Protein AF-A0A949IM89-F1 (afdb_monomer_lite)

Secondary structure (DSSP, 8-state):
---SHHHHHHHHHHHHHHHHHHHHHHHHHHHHHHHHHHHHHHHHHHHHHHHHHHHHHHHHHHHHHHHHHHHHH--HHHHHHHHHHHHHHHHHHHHHHHHHHHH-GGGTTTHHHHHHHHHHHHHHHHHHHHHHHHTTTTTS-TTHHHHHHHHHHHHHHHHHHHHHHHHHHHHHHHHHHHHHHHHHHHHHHHHHHHHHHHHHHHHHHHHHHHHHHHHHHHHHHHHHHHHHHHHT-SSHHHHHHHHHHHHHHHHT-S--EEEEEETTTTEEEEEEE-

pLDDT: mean 75.03, std 14.74, range [40.5, 97.0]

Foldseek 3Di:
DPPPVVVVVVVVVLVVVVVVLVVVVVVVVVVVVVVVVVVVVVVVLVVVLLVLLVLLLVLLVQLVVLLVVCLPPVDVVSVVSNVVSLVSNVVSLVVNVVSCVVPDDVCPVVVVVSVVSVCSSVVSVVVVVCVVVCVVVPPDDPPVVVVVVVVVVVVVVSSVVSVVVSVVVVVVVVVVVVVVVVVVVVVVVVSVVVVVVSVVVVVVVVVVVVVVVLVVVLVVQLVVQLVVLVVPDPDDLSSVASSQVSNCVSVVPPKDWDWDQDPVVRDIHTRDID

Radius of gyration: 45.29 Å; chains: 1; bounding box: 89×39×123 Å

Structure (mmCIF, N/CA/C/O backbone):
data_AF-A0A949IM89-F1
#
_entry.id   AF-A0A949IM89-F1
#
loop_
_atom_site.group_PDB
_atom_site.id
_atom_site.type_symbol
_atom_site.label_atom_id
_atom_site.label_alt_id
_atom_site.label_comp_id
_atom_site.label_asym_id
_atom_site.label_entity_id
_atom_site.label_seq_id
_atom_site.pdbx_PDB_ins_code
_atom_site.Cartn_x
_atom_site.Cartn_y
_atom_site.Cartn_z
_atom_site.occupancy
_atom_site.B_iso_or_equiv
_atom_site.auth_seq_id
_atom_site.auth_comp_id
_atom_site.auth_asym_id
_atom_site.auth_atom_id
_atom_site.pdbx_PDB_model_num
ATOM 1 N N . MET A 1 1 ? 43.158 3.318 -24.870 1.00 47.88 1 MET A N 1
ATOM 2 C CA . MET A 1 1 ? 42.531 2.022 -24.522 1.00 47.88 1 MET A CA 1
ATOM 3 C C . MET A 1 1 ? 42.006 1.988 -23.067 1.00 47.88 1 MET A C 1
ATOM 5 O O . MET A 1 1 ? 42.021 0.937 -22.452 1.00 47.88 1 MET A O 1
ATOM 9 N N . PHE A 1 2 ? 41.474 3.097 -22.514 1.00 43.09 2 PHE A N 1
ATOM 10 C CA . PHE A 1 2 ? 41.094 3.210 -21.082 1.00 43.09 2 PHE A CA 1
ATOM 11 C C . PHE A 1 2 ? 39.609 3.571 -20.826 1.00 43.09 2 PHE A C 1
ATOM 13 O O . PHE A 1 2 ? 39.257 4.094 -19.778 1.00 43.09 2 PHE A O 1
ATOM 20 N N . GLY A 1 3 ? 38.701 3.298 -21.771 1.00 51.25 3 GLY A N 1
ATOM 21 C CA . GLY A 1 3 ? 37.306 3.777 -21.703 1.00 51.25 3 GLY A CA 1
ATOM 22 C C . GLY A 1 3 ? 36.245 2.796 -21.181 1.00 51.25 3 GLY A C 1
ATOM 23 O O . GLY A 1 3 ? 35.076 3.170 -21.115 1.00 51.25 3 GLY A O 1
ATOM 24 N N . HIS A 1 4 ? 36.583 1.541 -20.859 1.00 55.16 4 HIS A N 1
ATOM 25 C CA . HIS A 1 4 ? 35.579 0.521 -20.495 1.00 55.16 4 HIS A CA 1
ATOM 26 C C . HIS A 1 4 ? 35.341 0.331 -18.990 1.00 55.16 4 HIS A C 1
ATOM 28 O O . HIS A 1 4 ? 34.287 -0.183 -18.627 1.00 55.16 4 HIS A O 1
ATOM 34 N N . SER A 1 5 ? 36.229 0.824 -18.120 1.00 57.91 5 SER A N 1
ATOM 35 C CA . SER A 1 5 ? 36.111 0.625 -16.665 1.00 57.91 5 SER A CA 1
ATOM 36 C C . SER A 1 5 ? 34.919 1.370 -16.032 1.00 57.91 5 SER A C 1
ATOM 38 O O . SER A 1 5 ? 34.251 0.840 -15.153 1.00 57.91 5 SER A O 1
ATOM 40 N N . ASN A 1 6 ? 34.546 2.557 -16.533 1.00 66.69 6 ASN A N 1
ATOM 41 C CA . ASN A 1 6 ? 33.519 3.383 -15.875 1.00 66.69 6 ASN A CA 1
ATOM 42 C C . ASN A 1 6 ? 32.080 2.843 -15.967 1.00 66.69 6 ASN A C 1
ATOM 44 O O . ASN A 1 6 ? 31.248 3.183 -15.127 1.00 66.69 6 ASN A O 1
ATOM 48 N N . LYS A 1 7 ? 31.746 2.015 -16.968 1.00 66.19 7 LYS A N 1
ATOM 49 C CA . LYS A 1 7 ? 30.354 1.559 -17.167 1.00 66.19 7 LYS A CA 1
ATOM 50 C C . LYS A 1 7 ? 29.941 0.476 -16.170 1.00 66.19 7 LYS A C 1
ATOM 52 O O . LYS A 1 7 ? 28.800 0.468 -15.718 1.00 66.19 7 LYS A O 1
ATOM 57 N N . THR A 1 8 ? 30.856 -0.420 -15.814 1.00 70.88 8 THR A N 1
ATOM 58 C CA . THR A 1 8 ? 30.611 -1.475 -14.821 1.00 70.88 8 THR A CA 1
ATOM 59 C C . THR A 1 8 ? 30.450 -0.896 -13.423 1.00 70.88 8 THR A C 1
ATOM 61 O O . THR A 1 8 ? 29.530 -1.284 -12.710 1.00 70.88 8 THR A O 1
ATOM 64 N N . THR A 1 9 ? 31.256 0.105 -13.068 1.00 74.31 9 THR A N 1
ATOM 65 C CA . THR A 1 9 ? 31.175 0.786 -11.768 1.00 74.31 9 THR A CA 1
ATOM 66 C C . THR A 1 9 ? 29.828 1.484 -11.580 1.00 74.31 9 THR A C 1
ATOM 68 O O . THR A 1 9 ? 29.241 1.423 -10.503 1.00 74.31 9 THR A O 1
ATOM 71 N N . TRP A 1 10 ? 29.288 2.079 -12.648 1.00 75.38 10 TRP A N 1
ATOM 72 C CA . TRP A 1 10 ? 27.992 2.756 -12.603 1.00 75.38 10 TRP A CA 1
ATOM 73 C C . TRP A 1 10 ? 26.819 1.779 -12.436 1.00 75.38 10 TRP A C 1
ATOM 75 O O . TRP A 1 10 ? 25.926 2.027 -11.629 1.00 75.38 10 TRP A O 1
ATOM 85 N N . MET A 1 11 ? 26.838 0.630 -13.127 1.00 73.56 11 MET A N 1
ATOM 86 C CA . MET A 1 11 ? 25.786 -0.389 -12.966 1.00 73.56 11 MET A CA 1
ATOM 87 C C . MET A 1 11 ? 25.789 -1.024 -11.571 1.00 73.56 11 MET A C 1
ATOM 89 O O . MET A 1 11 ? 24.721 -1.261 -11.010 1.00 73.56 11 MET A O 1
ATOM 93 N N . ILE A 1 12 ? 26.971 -1.252 -10.987 1.00 73.94 12 ILE A N 1
ATOM 94 C CA . ILE A 1 12 ? 27.088 -1.750 -9.609 1.00 73.94 12 ILE A CA 1
ATOM 95 C C . ILE A 1 12 ? 26.512 -0.723 -8.625 1.00 73.94 12 ILE A C 1
ATOM 97 O O . ILE A 1 12 ? 25.756 -1.099 -7.731 1.00 73.94 12 ILE A O 1
ATOM 101 N N . GLY A 1 13 ? 26.793 0.570 -8.832 1.00 76.19 13 GLY A N 1
ATOM 102 C CA . GLY A 1 13 ? 26.231 1.650 -8.018 1.00 76.19 13 GLY A CA 1
ATOM 103 C C . GLY A 1 13 ? 24.701 1.693 -8.052 1.00 76.19 13 GLY A C 1
ATOM 104 O O . GLY A 1 13 ? 24.069 1.766 -7.001 1.00 76.19 13 GLY A O 1
ATOM 105 N N . VAL A 1 14 ? 24.091 1.573 -9.237 1.00 78.25 14 VAL A N 1
ATOM 106 C CA . VAL A 1 14 ? 22.623 1.576 -9.380 1.00 78.25 14 VAL A CA 1
ATOM 107 C C . VAL A 1 14 ? 21.984 0.357 -8.709 1.00 78.25 14 VAL A C 1
ATOM 109 O O . VAL A 1 14 ? 21.019 0.516 -7.963 1.00 78.25 14 VAL A O 1
ATOM 112 N N . SER A 1 15 ? 22.534 -0.848 -8.903 1.00 72.31 15 SER A N 1
ATOM 113 C CA . SER A 1 15 ? 2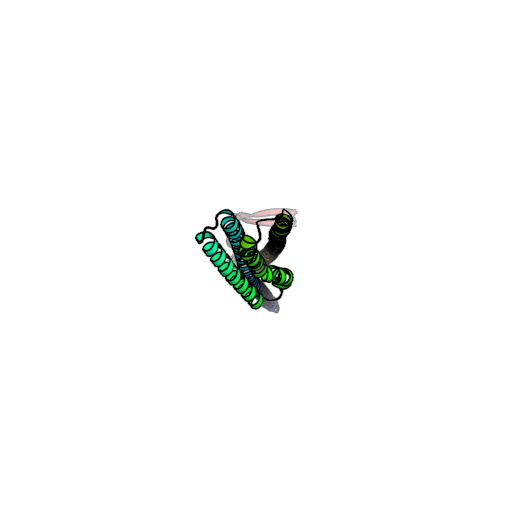2.027 -2.049 -8.222 1.00 72.31 15 SER A CA 1
ATOM 114 C C . SER A 1 15 ? 22.125 -1.937 -6.701 1.00 72.31 15 SER A C 1
ATOM 116 O O . SER A 1 15 ? 21.184 -2.315 -6.005 1.00 72.31 15 SER A O 1
ATOM 118 N N . LEU A 1 16 ? 23.220 -1.379 -6.175 1.00 75.69 16 LEU A N 1
ATOM 119 C CA . LEU A 1 16 ? 23.386 -1.177 -4.735 1.00 75.69 16 LEU A CA 1
ATOM 120 C C . LEU A 1 16 ? 22.308 -0.236 -4.174 1.00 75.69 16 LEU A C 1
ATOM 122 O O . LEU A 1 16 ? 21.713 -0.530 -3.140 1.00 75.69 16 LEU A O 1
ATOM 126 N N . VAL A 1 17 ? 22.011 0.859 -4.881 1.00 79.81 17 VAL A N 1
ATOM 127 C CA . VAL A 1 17 ? 20.969 1.819 -4.479 1.00 79.81 17 VAL A CA 1
ATOM 128 C C . VAL A 1 17 ? 19.584 1.170 -4.480 1.00 79.81 17 VAL A C 1
ATOM 130 O O . VAL A 1 17 ? 18.826 1.366 -3.532 1.00 79.81 17 VAL A O 1
ATOM 133 N N . ILE A 1 18 ? 19.259 0.356 -5.490 1.00 79.50 18 ILE A N 1
ATOM 134 C CA . ILE A 1 18 ? 17.973 -0.360 -5.553 1.00 79.50 18 ILE A CA 1
ATOM 135 C C . ILE A 1 18 ? 17.833 -1.332 -4.379 1.00 79.50 18 ILE A C 1
ATOM 137 O O . ILE A 1 18 ? 16.780 -1.365 -3.742 1.00 79.50 18 ILE A O 1
ATOM 141 N N . VAL A 1 19 ? 18.887 -2.092 -4.066 1.00 74.94 19 VAL A N 1
ATOM 142 C CA . VAL A 1 19 ? 18.877 -3.021 -2.929 1.00 74.94 19 VAL A CA 1
ATOM 143 C C . VAL A 1 19 ? 18.683 -2.255 -1.625 1.00 74.94 19 VAL A C 1
ATOM 145 O O . VAL A 1 19 ? 17.779 -2.597 -0.876 1.00 74.94 19 VAL A O 1
ATOM 148 N N . ILE A 1 20 ? 19.439 -1.178 -1.385 1.00 76.12 20 ILE A N 1
ATOM 149 C CA . ILE A 1 20 ? 19.304 -0.355 -0.171 1.00 76.12 20 ILE A CA 1
ATOM 150 C C . ILE A 1 20 ? 17.878 0.196 -0.030 1.00 76.12 20 ILE A C 1
ATOM 152 O O . ILE A 1 20 ? 17.287 0.097 1.046 1.00 76.12 20 ILE A O 1
ATOM 156 N N . LEU A 1 21 ? 17.295 0.727 -1.111 1.00 78.38 21 LEU A N 1
ATOM 157 C CA . LEU A 1 21 ? 15.917 1.227 -1.106 1.00 78.38 21 LEU A CA 1
ATOM 158 C C . LEU A 1 21 ? 14.902 0.115 -0.809 1.00 78.38 21 LEU A C 1
ATOM 160 O O . LEU A 1 21 ? 13.967 0.339 -0.039 1.00 78.38 21 LEU A O 1
ATOM 164 N N . ALA A 1 22 ? 15.098 -1.085 -1.360 1.00 76.94 22 ALA A N 1
ATOM 165 C CA . ALA A 1 22 ? 14.246 -2.237 -1.077 1.00 76.94 22 ALA A CA 1
ATOM 166 C C . ALA A 1 22 ? 14.348 -2.680 0.393 1.00 76.94 22 ALA A C 1
ATOM 168 O O . ALA A 1 22 ? 13.323 -2.957 1.017 1.00 76.94 22 ALA A O 1
ATOM 169 N N . THR A 1 23 ? 15.549 -2.687 0.980 1.00 71.88 23 THR A N 1
ATOM 170 C CA . THR A 1 23 ? 15.746 -3.044 2.394 1.00 71.88 23 THR A CA 1
ATOM 171 C C . THR A 1 23 ? 15.106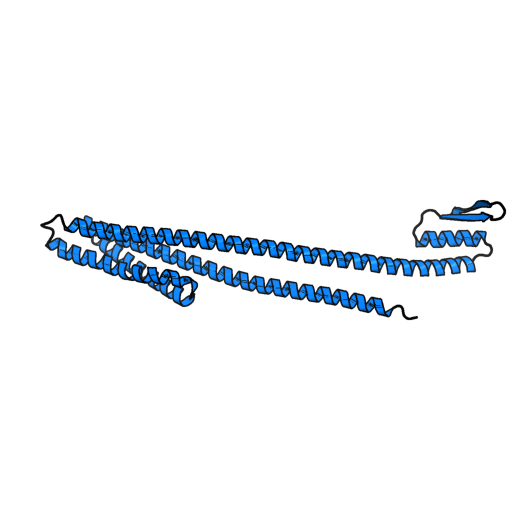 -2.018 3.327 1.00 71.88 23 THR A C 1
ATOM 173 O O . THR A 1 23 ? 14.471 -2.395 4.313 1.00 71.88 23 THR A O 1
ATOM 176 N N . ILE A 1 24 ? 15.219 -0.723 3.008 1.00 76.25 24 ILE A N 1
ATOM 177 C CA . ILE A 1 24 ? 14.554 0.349 3.764 1.00 76.25 24 ILE A CA 1
ATOM 178 C C . ILE A 1 24 ? 13.032 0.189 3.670 1.00 76.25 24 ILE A C 1
ATOM 180 O O . ILE A 1 24 ? 12.354 0.219 4.695 1.00 76.25 24 ILE A O 1
ATOM 184 N N . ALA A 1 25 ? 12.491 -0.055 2.472 1.00 75.75 25 ALA A N 1
ATOM 185 C CA . ALA A 1 25 ? 11.058 -0.281 2.286 1.00 75.75 25 ALA A CA 1
ATOM 186 C C . ALA A 1 25 ? 10.553 -1.506 3.073 1.00 75.75 25 ALA A C 1
ATOM 188 O O . ALA A 1 25 ? 9.510 -1.432 3.725 1.00 75.75 25 ALA A O 1
ATOM 189 N N . ALA A 1 26 ? 11.308 -2.609 3.072 1.00 70.69 26 ALA A N 1
ATOM 190 C CA . ALA A 1 26 ? 10.981 -3.811 3.838 1.00 70.69 26 ALA A CA 1
ATOM 191 C C . ALA A 1 26 ? 11.014 -3.562 5.357 1.00 70.69 26 ALA A C 1
ATOM 193 O O . ALA A 1 26 ? 10.095 -3.973 6.064 1.00 70.69 26 ALA A O 1
ATOM 194 N N . SER A 1 27 ? 12.023 -2.837 5.852 1.00 71.25 27 SER A N 1
ATOM 195 C CA . SER A 1 27 ? 12.128 -2.428 7.261 1.00 71.25 27 SER A CA 1
ATOM 196 C C . SER A 1 27 ? 10.921 -1.590 7.704 1.00 71.25 27 SER A C 1
ATOM 198 O O . SER A 1 27 ? 10.295 -1.876 8.727 1.00 71.25 27 SER A O 1
ATOM 200 N N . VAL A 1 28 ? 10.524 -0.614 6.885 1.00 71.62 28 VAL A N 1
ATOM 201 C CA . VAL A 1 28 ? 9.359 0.244 7.143 1.00 71.62 28 VAL A CA 1
ATOM 202 C C . VAL A 1 28 ? 8.055 -0.562 7.138 1.00 71.62 28 VAL A C 1
ATOM 204 O O . VAL A 1 28 ? 7.201 -0.364 8.004 1.00 71.62 28 VAL A O 1
ATOM 207 N N . LEU A 1 29 ? 7.896 -1.511 6.208 1.00 72.19 29 LEU A N 1
ATOM 208 C CA . LEU A 1 29 ? 6.744 -2.420 6.183 1.00 72.19 29 LEU A CA 1
ATOM 209 C C . LEU A 1 29 ? 6.689 -3.320 7.426 1.00 72.19 29 LEU A C 1
ATOM 211 O O . LEU A 1 29 ? 5.604 -3.536 7.970 1.00 72.19 29 LEU A O 1
ATOM 215 N N . PHE A 1 30 ? 7.836 -3.803 7.901 1.00 70.50 30 PHE A N 1
ATOM 216 C CA . PHE A 1 30 ? 7.920 -4.634 9.100 1.00 70.50 30 PHE A CA 1
ATOM 217 C C . PHE A 1 30 ? 7.562 -3.850 10.371 1.00 70.50 30 PHE A C 1
ATOM 219 O O . PHE A 1 30 ? 6.691 -4.279 11.131 1.00 70.50 30 PHE A O 1
ATOM 226 N N . GLN A 1 31 ? 8.131 -2.652 10.558 1.00 69.81 31 GLN A N 1
ATOM 227 C CA . GLN A 1 31 ? 7.743 -1.756 11.658 1.00 69.81 31 GLN A CA 1
ATOM 228 C C . GLN A 1 31 ? 6.245 -1.423 11.616 1.00 69.81 31 GLN A C 1
ATOM 230 O O . GLN A 1 31 ? 5.578 -1.361 12.651 1.00 69.81 31 GLN A O 1
ATOM 235 N N . ARG A 1 32 ? 5.680 -1.271 10.412 1.00 67.62 32 ARG A N 1
ATOM 236 C CA . ARG A 1 32 ? 4.248 -1.032 10.219 1.00 67.62 32 ARG A CA 1
ATOM 237 C C . ARG A 1 32 ? 3.391 -2.225 10.639 1.00 67.62 32 ARG A C 1
ATOM 239 O O . ARG A 1 32 ? 2.356 -2.010 11.267 1.00 67.62 32 ARG A O 1
ATOM 246 N N . GLN A 1 33 ? 3.789 -3.457 10.319 1.00 71.56 33 GLN A N 1
ATOM 247 C CA . GLN A 1 33 ? 3.062 -4.646 10.775 1.00 71.56 33 GLN A CA 1
ATOM 248 C C . GLN A 1 33 ? 3.059 -4.749 12.300 1.00 71.56 33 GLN A C 1
ATOM 250 O O . GLN A 1 33 ? 2.005 -5.008 12.878 1.00 71.56 33 GLN A O 1
ATOM 255 N N . GLN A 1 34 ? 4.186 -4.456 12.951 1.00 73.25 34 GLN A N 1
ATOM 256 C CA . GLN A 1 34 ? 4.259 -4.424 14.414 1.00 73.25 34 GLN A CA 1
ATOM 257 C C . GLN A 1 34 ? 3.350 -3.338 15.012 1.00 73.25 34 GLN A C 1
ATOM 259 O O . GLN A 1 34 ? 2.601 -3.604 15.950 1.00 73.25 34 GLN A O 1
ATOM 264 N N . ALA A 1 35 ? 3.333 -2.134 14.433 1.00 66.75 35 ALA A N 1
ATOM 265 C CA . ALA A 1 35 ? 2.463 -1.053 14.898 1.00 66.75 35 ALA A CA 1
ATOM 266 C C . ALA A 1 35 ? 0.965 -1.370 14.720 1.00 66.75 35 ALA A C 1
ATOM 268 O O . ALA A 1 35 ? 0.163 -1.073 15.607 1.00 66.75 35 ALA A O 1
ATOM 269 N N . ILE A 1 36 ? 0.582 -1.991 13.597 1.00 69.12 36 ILE A N 1
ATOM 270 C CA . ILE A 1 36 ? -0.798 -2.442 13.353 1.00 69.12 36 ILE A CA 1
ATOM 271 C C . ILE A 1 36 ? -1.176 -3.548 14.337 1.00 69.12 36 ILE A C 1
ATOM 273 O O . ILE A 1 36 ? -2.282 -3.519 14.873 1.00 69.12 36 ILE A O 1
ATOM 277 N N . TYR A 1 37 ? -0.267 -4.489 14.600 1.00 69.00 37 TYR A N 1
ATOM 278 C CA . TYR A 1 37 ? -0.487 -5.558 15.567 1.00 69.00 37 TYR A CA 1
ATOM 279 C C . TYR A 1 37 ? -0.775 -4.986 16.961 1.00 69.00 37 TYR A C 1
ATOM 281 O O . TYR A 1 37 ? -1.831 -5.268 17.523 1.00 69.00 37 TYR A O 1
ATOM 289 N N . HIS A 1 38 ? 0.069 -4.072 17.452 1.00 67.94 38 HIS A N 1
ATOM 290 C CA . HIS A 1 38 ? -0.149 -3.411 18.742 1.00 67.94 38 HIS A CA 1
ATOM 291 C C . HIS A 1 38 ? -1.408 -2.530 18.779 1.00 67.94 38 HIS A C 1
ATOM 293 O O . HIS A 1 38 ? -2.086 -2.471 19.803 1.00 67.94 38 HIS A O 1
ATOM 299 N N . CYS A 1 39 ? -1.762 -1.850 17.680 1.00 67.06 39 CYS A N 1
ATOM 300 C CA . CYS A 1 39 ? -3.021 -1.098 17.614 1.00 67.06 39 CYS A CA 1
ATOM 301 C C . CYS A 1 39 ? -4.239 -2.022 17.667 1.00 67.06 39 CYS A C 1
ATOM 303 O O . CYS A 1 39 ? -5.211 -1.702 18.347 1.00 67.06 39 CYS A O 1
ATOM 305 N N . ARG A 1 40 ? -4.194 -3.161 16.969 1.00 70.69 40 ARG A N 1
ATOM 306 C CA . ARG A 1 40 ? -5.277 -4.148 16.976 1.00 70.69 40 ARG A CA 1
ATOM 307 C C . ARG A 1 40 ? -5.447 -4.758 18.360 1.00 70.69 40 ARG A C 1
ATOM 309 O O . ARG A 1 40 ? -6.573 -4.858 18.829 1.00 70.69 40 ARG A O 1
ATOM 316 N N . GLU A 1 41 ? -4.343 -5.108 19.007 1.00 71.62 41 GLU A N 1
ATOM 317 C CA . GLU A 1 41 ? -4.329 -5.607 20.380 1.00 71.62 41 GLU A CA 1
ATOM 318 C C . GLU A 1 41 ? -4.975 -4.588 21.332 1.00 71.62 41 GLU A C 1
ATOM 320 O O . GLU A 1 41 ? -5.954 -4.910 21.997 1.00 71.62 41 GLU A O 1
ATOM 325 N N . ARG A 1 42 ? -4.559 -3.313 21.280 1.00 69.38 42 ARG A N 1
ATOM 326 C CA . ARG A 1 42 ? -5.180 -2.236 22.074 1.00 69.38 42 ARG A CA 1
ATOM 327 C C . ARG A 1 42 ? -6.664 -2.024 21.775 1.00 69.38 42 ARG A C 1
ATOM 329 O O . ARG A 1 42 ? -7.434 -1.778 22.699 1.00 69.38 42 ARG A O 1
ATOM 336 N N . LEU A 1 43 ? -7.078 -2.104 20.510 1.00 69.12 43 LEU A N 1
ATOM 337 C CA . LEU A 1 43 ? -8.483 -1.952 20.125 1.00 69.12 43 LEU A CA 1
ATOM 338 C C . LEU A 1 43 ? -9.344 -3.072 20.722 1.00 69.12 43 LEU A C 1
ATOM 340 O O . LEU A 1 43 ? -10.413 -2.797 21.263 1.00 69.12 43 LEU A O 1
ATOM 344 N N . VAL A 1 44 ? -8.859 -4.316 20.655 1.00 73.06 44 VAL A N 1
ATOM 345 C CA . VAL A 1 44 ? -9.531 -5.481 21.246 1.00 73.06 44 VAL A CA 1
ATOM 346 C C . VAL A 1 44 ? -9.649 -5.316 22.761 1.00 73.06 44 VAL A C 1
ATOM 348 O O . VAL A 1 44 ? -10.726 -5.547 23.310 1.00 73.06 44 VAL A O 1
ATOM 351 N N . CYS A 1 45 ? -8.598 -4.836 23.431 1.00 74.19 45 CYS A N 1
ATOM 352 C CA . CYS A 1 45 ? -8.642 -4.557 24.868 1.00 74.19 45 CYS A CA 1
ATOM 353 C C . CYS A 1 45 ? -9.670 -3.480 25.215 1.00 74.19 45 CYS A C 1
ATOM 355 O O . CYS A 1 45 ? -10.505 -3.690 26.092 1.00 74.19 45 CYS A O 1
ATOM 357 N N . ASN A 1 46 ? -9.667 -2.357 24.496 1.00 70.88 46 ASN A N 1
ATOM 358 C CA . ASN A 1 46 ? -10.614 -1.267 24.738 1.00 70.88 46 ASN A CA 1
ATOM 359 C C . ASN A 1 46 ? -12.063 -1.714 24.502 1.00 70.88 46 ASN A C 1
ATOM 361 O O . ASN A 1 46 ? -12.959 -1.336 25.255 1.00 70.88 46 ASN A O 1
ATOM 365 N N . GLN A 1 47 ? -12.300 -2.565 23.501 1.00 77.25 47 GLN A N 1
ATOM 366 C CA . GLN A 1 47 ? -13.615 -3.154 23.262 1.00 77.25 47 GLN A CA 1
ATOM 367 C C . GLN A 1 47 ? -14.038 -4.092 24.402 1.00 77.25 47 GLN A C 1
ATOM 369 O O . GLN A 1 47 ? -15.202 -4.069 24.803 1.00 77.25 47 GLN A O 1
ATOM 374 N N . HIS A 1 48 ? -13.106 -4.875 24.954 1.00 77.94 48 HIS A N 1
ATOM 375 C CA . HIS A 1 48 ? -13.353 -5.701 26.136 1.00 77.94 48 HIS A CA 1
ATOM 376 C C . HIS A 1 48 ? -13.689 -4.859 27.370 1.00 77.94 48 HIS A C 1
ATOM 378 O O . HIS A 1 48 ? -14.676 -5.155 28.038 1.00 77.94 48 HIS A O 1
ATOM 384 N N . ILE A 1 49 ? -12.932 -3.791 27.638 1.00 75.81 49 ILE A N 1
ATOM 385 C CA . ILE A 1 49 ? -13.188 -2.870 28.756 1.00 75.81 49 ILE A CA 1
ATOM 386 C C . ILE A 1 49 ? -14.584 -2.250 28.624 1.00 75.81 49 ILE A C 1
ATOM 388 O O . ILE A 1 49 ? -15.387 -2.336 29.549 1.00 75.81 49 ILE A O 1
ATOM 392 N N . LEU A 1 50 ? -14.919 -1.706 27.449 1.00 74.31 50 LEU A N 1
ATOM 393 C CA . LEU A 1 50 ? -16.235 -1.113 27.189 1.00 74.31 50 LEU A CA 1
ATOM 394 C C . LEU A 1 50 ? -17.382 -2.120 27.340 1.00 74.31 50 LEU A C 1
ATOM 396 O O . LEU A 1 50 ? -18.448 -1.771 27.848 1.00 74.31 50 LEU A O 1
ATOM 400 N N . ALA A 1 51 ? -17.179 -3.367 26.911 1.00 80.12 51 ALA A N 1
ATOM 401 C CA . ALA A 1 51 ? -18.167 -4.424 27.088 1.00 80.12 51 ALA A CA 1
ATOM 402 C C . ALA A 1 51 ? -18.359 -4.789 28.570 1.00 80.12 51 ALA A C 1
ATOM 404 O O . ALA A 1 51 ? -19.492 -5.009 28.994 1.00 80.12 51 ALA A O 1
ATOM 405 N N . THR A 1 52 ? -17.281 -4.830 29.358 1.00 79.06 52 THR A N 1
ATOM 406 C CA . THR A 1 52 ? -17.341 -5.098 30.803 1.00 79.06 52 THR A CA 1
ATOM 407 C C . THR A 1 52 ? -18.035 -3.964 31.556 1.00 79.06 52 THR A C 1
ATOM 409 O O . THR A 1 52 ? -18.917 -4.243 32.364 1.00 79.06 52 THR A O 1
ATOM 412 N N . ILE A 1 53 ? -17.732 -2.703 31.229 1.00 76.62 53 ILE A N 1
ATOM 413 C CA . ILE A 1 53 ? -18.433 -1.533 31.785 1.00 76.62 53 ILE A CA 1
ATOM 414 C C . ILE A 1 53 ? -19.933 -1.600 31.463 1.00 76.62 53 ILE A C 1
ATOM 416 O O . ILE A 1 53 ? -20.758 -1.451 32.356 1.00 76.62 53 ILE A O 1
ATOM 420 N N . GLY A 1 54 ? -20.309 -1.930 30.223 1.00 75.19 54 GLY A N 1
ATOM 421 C CA . GLY A 1 54 ? -21.725 -2.086 29.868 1.00 75.19 54 GLY A CA 1
ATOM 422 C C . GLY A 1 54 ? -22.439 -3.206 30.642 1.00 75.19 54 GLY A C 1
ATOM 423 O O . GLY A 1 54 ? -23.623 -3.086 30.946 1.00 75.19 54 GLY A O 1
ATOM 424 N N . ARG A 1 55 ? -21.734 -4.291 30.995 1.00 83.81 55 ARG A N 1
ATOM 425 C CA . ARG A 1 55 ? -22.284 -5.355 31.858 1.00 83.81 55 ARG A CA 1
ATOM 426 C C . ARG A 1 55 ? -22.433 -4.906 33.309 1.00 83.81 55 ARG A C 1
ATOM 428 O O . ARG A 1 55 ? -23.397 -5.321 33.948 1.00 83.81 55 ARG A O 1
ATOM 435 N N . LEU A 1 56 ? -21.505 -4.091 33.812 1.00 80.69 56 LEU A N 1
ATOM 436 C CA . LEU A 1 56 ? -21.600 -3.477 35.138 1.00 80.69 56 LEU A CA 1
ATOM 437 C C . LEU A 1 56 ? -22.833 -2.577 35.227 1.00 80.69 56 LEU A C 1
ATOM 439 O O . LEU A 1 56 ? -23.648 -2.774 36.123 1.00 80.69 56 LEU A O 1
ATOM 443 N N . GLU A 1 57 ? -23.012 -1.670 34.263 1.00 77.12 57 GLU A N 1
ATOM 444 C CA . GLU A 1 57 ? -24.177 -0.776 34.188 1.00 77.12 57 GLU A CA 1
ATOM 445 C C . GLU A 1 57 ? -25.491 -1.568 34.151 1.00 77.12 57 GLU A C 1
ATOM 447 O O . GLU A 1 57 ? -26.376 -1.332 34.970 1.00 77.12 57 GLU A O 1
ATOM 452 N N . ALA A 1 58 ? -25.591 -2.561 33.260 1.00 83.88 58 ALA A N 1
ATOM 453 C CA . ALA A 1 58 ? -26.786 -3.396 33.153 1.00 83.88 58 ALA A CA 1
ATOM 454 C C . ALA A 1 58 ? -27.077 -4.175 34.448 1.00 83.88 58 ALA A C 1
ATOM 456 O O . ALA A 1 58 ? -28.220 -4.233 34.888 1.00 83.88 58 ALA A O 1
ATOM 457 N N . SER A 1 59 ? -26.046 -4.733 35.094 1.00 85.44 59 SER A N 1
ATOM 458 C CA . SER A 1 59 ? -26.215 -5.490 36.344 1.00 85.44 59 SER A CA 1
ATOM 459 C C . SER A 1 59 ? -26.592 -4.589 37.523 1.00 85.44 59 SER A C 1
ATOM 461 O O . SER A 1 59 ? -27.367 -5.002 38.382 1.00 85.44 59 SER A O 1
ATOM 463 N N . ALA A 1 60 ? -26.068 -3.360 37.570 1.00 77.88 60 ALA A N 1
ATOM 464 C CA . ALA A 1 60 ? -26.444 -2.370 38.575 1.00 77.88 60 ALA A CA 1
ATOM 465 C C . ALA A 1 60 ? -27.912 -1.954 38.418 1.00 77.88 60 ALA A C 1
ATOM 467 O O . ALA A 1 60 ? -28.658 -1.962 39.397 1.00 77.88 60 ALA A O 1
ATOM 468 N N . GLN A 1 61 ? -28.337 -1.675 37.184 1.00 80.69 61 GLN A N 1
ATOM 469 C CA . GLN A 1 61 ? -29.715 -1.299 36.883 1.00 80.69 61 GLN A CA 1
ATOM 470 C C . GLN A 1 61 ? -30.699 -2.445 37.173 1.00 80.69 61 GLN A C 1
ATOM 472 O O . GLN A 1 61 ? -31.697 -2.233 37.856 1.00 80.69 61 GLN A O 1
ATOM 477 N N . ASP A 1 62 ? -30.374 -3.682 36.780 1.00 85.12 62 ASP A N 1
ATOM 478 C CA . ASP A 1 62 ? -31.181 -4.868 37.106 1.00 85.12 62 ASP A CA 1
ATOM 479 C C . ASP A 1 62 ? -31.307 -5.085 38.627 1.00 85.12 62 ASP A C 1
ATOM 481 O O . ASP A 1 62 ? -32.359 -5.515 39.122 1.00 85.12 62 ASP A O 1
ATOM 485 N N . ALA A 1 63 ? -30.236 -4.813 39.385 1.00 82.56 63 ALA A N 1
ATOM 486 C CA . ALA A 1 63 ? -30.242 -4.917 40.841 1.00 82.56 63 ALA A CA 1
ATOM 487 C C . ALA A 1 63 ? -31.152 -3.859 41.481 1.00 82.56 63 ALA A C 1
ATOM 489 O O . ALA A 1 63 ? -31.890 -4.189 42.417 1.00 82.56 63 ALA A O 1
ATOM 490 N N . GLU A 1 64 ? -31.125 -2.626 40.974 1.00 78.12 64 GLU A N 1
ATOM 491 C CA . GLU A 1 64 ? -31.976 -1.522 41.421 1.00 78.12 64 GLU A CA 1
ATOM 492 C C . GLU A 1 64 ? -33.455 -1.779 41.096 1.00 78.12 64 GLU A C 1
ATOM 494 O O . GLU A 1 64 ? -34.290 -1.776 42.005 1.00 78.12 64 GLU A O 1
ATOM 499 N N . ASP A 1 65 ? -33.774 -2.127 39.848 1.00 82.62 65 ASP A N 1
ATOM 500 C CA . ASP A 1 65 ? -35.140 -2.433 39.405 1.00 82.62 65 ASP A CA 1
ATOM 501 C C . ASP A 1 65 ? -35.739 -3.604 40.203 1.00 82.62 65 ASP A C 1
ATOM 503 O O . ASP A 1 65 ? -36.892 -3.564 40.653 1.00 82.62 65 ASP A O 1
ATOM 507 N N . SER A 1 66 ? -34.933 -4.638 40.464 1.00 84.44 66 SER A N 1
ATOM 508 C CA . SER A 1 66 ? -35.340 -5.781 41.289 1.00 84.44 66 SER A CA 1
ATOM 509 C C . SER A 1 66 ? -35.535 -5.402 42.762 1.00 84.44 66 SER A C 1
ATOM 511 O O . SER A 1 66 ? -36.453 -5.915 43.414 1.00 84.44 66 SER A O 1
ATOM 513 N N . ALA A 1 67 ? -34.700 -4.508 43.304 1.00 75.94 67 ALA A N 1
ATOM 514 C CA . ALA A 1 67 ? -34.833 -4.001 44.669 1.00 75.94 67 ALA A CA 1
ATOM 515 C C . ALA A 1 67 ? -36.121 -3.181 44.837 1.00 75.94 67 ALA A C 1
ATOM 517 O O . ALA A 1 67 ? -36.888 -3.432 45.773 1.00 75.94 67 ALA A O 1
ATOM 518 N N . LEU A 1 68 ? -36.396 -2.267 43.904 1.00 77.19 68 LEU A N 1
ATOM 519 C CA . LEU A 1 68 ? -37.619 -1.465 43.871 1.00 77.19 68 LEU A CA 1
ATOM 520 C C . LEU A 1 68 ? -38.858 -2.357 43.738 1.00 77.19 68 LEU A C 1
ATOM 522 O O . LEU A 1 68 ? -39.799 -2.248 44.530 1.00 77.19 68 LEU A O 1
ATOM 526 N N . GLY A 1 69 ? -38.836 -3.312 42.805 1.00 76.75 69 GLY A N 1
ATOM 527 C CA . GLY A 1 69 ? -39.932 -4.258 42.611 1.00 76.75 69 GLY A CA 1
ATOM 528 C C . GLY A 1 69 ? -40.211 -5.117 43.851 1.00 76.75 69 GLY A C 1
ATOM 529 O O . GLY A 1 69 ? -41.375 -5.345 44.203 1.00 76.75 69 GLY A O 1
ATOM 530 N N . TYR A 1 70 ? -39.170 -5.569 44.560 1.00 79.31 70 TYR A N 1
ATOM 531 C CA . TYR A 1 70 ? -39.325 -6.278 45.834 1.00 79.31 70 TYR A CA 1
ATOM 532 C C . TYR A 1 70 ? -39.902 -5.377 46.935 1.00 79.31 70 TYR A C 1
ATOM 534 O O . TYR A 1 70 ? -40.766 -5.814 47.705 1.00 79.31 70 TYR A O 1
ATOM 542 N N . GLY A 1 71 ? -39.460 -4.119 46.998 1.00 73.56 71 GLY A N 1
ATOM 543 C CA . GLY A 1 71 ? -39.984 -3.115 47.923 1.00 73.56 71 GLY A CA 1
ATOM 544 C C . GLY A 1 71 ? -41.497 -2.945 47.790 1.00 73.56 71 GLY A C 1
ATOM 545 O O . GLY A 1 71 ? -42.196 -2.969 48.805 1.00 73.56 71 GLY A O 1
ATOM 546 N N . LEU A 1 72 ? -41.988 -2.877 46.547 1.00 76.19 72 LEU A N 1
ATOM 547 C CA . LEU A 1 72 ? -43.400 -2.678 46.207 1.00 76.19 72 LEU A CA 1
ATOM 548 C C . LEU A 1 72 ? -44.264 -3.935 46.377 1.00 76.19 72 LEU A C 1
ATOM 550 O O . LEU A 1 72 ? -45.385 -3.849 46.868 1.00 76.19 72 LEU A O 1
ATOM 554 N N . THR A 1 73 ? -43.770 -5.102 45.954 1.00 81.44 73 THR A N 1
ATOM 555 C CA . THR A 1 73 ? -44.595 -6.325 45.851 1.00 81.44 73 THR A CA 1
ATOM 556 C C . THR A 1 73 ? -44.350 -7.341 46.963 1.00 81.44 73 THR A C 1
ATOM 558 O O . THR A 1 73 ? -45.170 -8.229 47.180 1.00 81.44 73 THR A O 1
ATOM 561 N N . GLY A 1 74 ? -43.198 -7.270 47.635 1.00 83.69 74 GLY A N 1
ATOM 562 C CA . GLY A 1 74 ? -42.749 -8.286 48.588 1.00 83.69 74 GLY A CA 1
ATOM 563 C C . GLY A 1 74 ? -42.428 -9.651 47.964 1.00 83.69 74 GLY A C 1
ATOM 564 O O . GLY A 1 74 ? -42.234 -10.614 48.703 1.00 83.69 74 GLY A O 1
ATOM 565 N N . SER A 1 75 ? -42.368 -9.766 46.631 1.00 89.50 75 SER A N 1
ATOM 566 C CA . SER A 1 75 ? -42.172 -11.049 45.946 1.00 89.50 75 SER A CA 1
ATOM 567 C C . SER A 1 75 ? -40.765 -11.632 46.172 1.00 89.50 75 SER A C 1
ATOM 569 O O . SER A 1 75 ? -39.780 -11.034 45.732 1.00 89.50 75 SER A O 1
ATOM 571 N N . PRO A 1 76 ? -40.623 -12.847 46.740 1.00 88.00 76 PRO A N 1
ATOM 572 C CA . PRO A 1 76 ? -39.315 -13.473 46.972 1.00 88.00 76 PRO A CA 1
ATOM 573 C C . PRO A 1 76 ? -38.496 -13.703 45.694 1.00 88.00 76 PRO A C 1
ATOM 575 O O . PRO A 1 76 ? -37.275 -13.849 45.749 1.00 88.00 76 PRO A O 1
ATOM 578 N N . GLN A 1 77 ? -39.156 -13.761 44.534 1.00 88.69 77 GLN A N 1
ATOM 579 C CA . GLN A 1 77 ? -38.490 -13.950 43.245 1.00 88.69 77 GLN A CA 1
ATOM 580 C C . GLN A 1 77 ? -37.650 -12.729 42.852 1.00 88.69 77 GLN A C 1
ATOM 582 O O . GLN A 1 77 ? -36.552 -12.897 42.328 1.00 88.69 77 GLN A O 1
ATOM 587 N N . LEU A 1 78 ? -38.116 -11.518 43.172 1.00 81.75 78 LEU A N 1
ATOM 588 C CA . LEU A 1 78 ? -37.396 -10.274 42.885 1.00 81.75 78 LEU A CA 1
ATOM 589 C C . LEU A 1 78 ? -36.170 -10.115 43.789 1.00 81.75 78 LEU A C 1
ATOM 591 O O . LEU A 1 78 ? -35.117 -9.681 43.333 1.00 81.75 78 LEU A O 1
ATOM 595 N N . LEU A 1 79 ? -36.253 -10.587 45.037 1.00 82.69 79 LEU A N 1
ATOM 596 C CA . LEU A 1 79 ? -35.089 -10.654 45.922 1.00 82.69 79 LEU A CA 1
ATOM 597 C C . LEU A 1 79 ? -34.004 -11.596 45.367 1.00 82.69 79 LEU A C 1
ATOM 599 O O . LEU A 1 79 ? -32.819 -11.272 45.408 1.00 82.69 79 LEU A O 1
ATOM 603 N N . LYS A 1 80 ? -34.400 -12.747 44.801 1.00 89.25 80 LYS A N 1
ATOM 604 C CA . LYS A 1 80 ? -33.463 -13.658 44.121 1.00 89.25 80 LYS A CA 1
ATOM 605 C C . LYS A 1 80 ? -32.857 -13.032 42.861 1.00 89.25 80 LYS A C 1
ATOM 607 O O . LYS A 1 80 ? -31.657 -13.186 42.647 1.00 89.25 80 LYS A O 1
ATOM 612 N N . ALA A 1 81 ? -33.661 -12.343 42.047 1.00 84.88 81 ALA A N 1
ATOM 613 C CA . ALA A 1 81 ? -33.193 -11.655 40.842 1.00 84.88 81 ALA A CA 1
ATOM 614 C C . ALA A 1 81 ? -32.152 -10.576 41.176 1.00 84.88 81 ALA A C 1
ATOM 616 O O . ALA A 1 81 ? -31.067 -10.579 40.600 1.00 84.88 81 ALA A O 1
ATOM 617 N N . ARG A 1 82 ? -32.422 -9.757 42.200 1.00 86.12 82 ARG A N 1
ATOM 618 C CA . ARG A 1 82 ? -31.473 -8.777 42.740 1.00 86.12 82 ARG A CA 1
ATOM 619 C C . ARG A 1 82 ? -30.156 -9.417 43.162 1.00 86.12 82 ARG A C 1
ATOM 621 O O . ARG A 1 82 ? -29.098 -8.952 42.760 1.00 86.12 82 ARG A O 1
ATOM 628 N N . ASN A 1 83 ? -30.204 -10.467 43.984 1.00 86.44 83 ASN A N 1
ATOM 629 C CA . ASN A 1 83 ? -28.980 -11.096 44.488 1.00 86.44 83 ASN A CA 1
ATOM 630 C C . ASN A 1 83 ? -28.126 -11.656 43.341 1.00 86.44 83 ASN A C 1
ATOM 632 O O . ASN A 1 83 ? -26.908 -11.518 43.369 1.00 86.44 83 ASN A O 1
ATOM 636 N N . ARG A 1 84 ? -28.765 -12.206 42.300 1.00 91.75 84 ARG A N 1
ATOM 637 C CA . ARG A 1 84 ? -28.075 -12.626 41.074 1.00 91.75 84 ARG A CA 1
ATOM 638 C C . ARG A 1 84 ? -27.467 -11.438 40.317 1.00 91.75 84 ARG A C 1
ATOM 640 O O . ARG A 1 84 ? -26.355 -11.555 39.817 1.00 91.75 84 ARG A O 1
ATOM 647 N N . ALA A 1 85 ? -28.171 -10.312 40.222 1.00 83.12 85 ALA A N 1
ATOM 648 C CA . ALA A 1 85 ? -27.654 -9.105 39.578 1.00 83.12 85 ALA A CA 1
ATOM 649 C C . ALA A 1 85 ? -26.434 -8.532 40.327 1.00 83.12 85 ALA A C 1
ATOM 651 O O . ALA A 1 85 ? -25.433 -8.199 39.700 1.00 83.12 85 ALA A O 1
ATOM 652 N N . ILE A 1 86 ? -26.462 -8.525 41.664 1.00 81.44 86 ILE A N 1
ATOM 653 C CA . ILE A 1 86 ? -25.321 -8.135 42.511 1.00 81.44 86 ILE A CA 1
ATOM 654 C C . ILE A 1 86 ? -24.132 -9.089 42.319 1.00 81.44 86 ILE A C 1
ATOM 656 O O . ILE A 1 86 ? -22.999 -8.644 42.158 1.00 81.44 86 ILE A O 1
ATOM 660 N N . GLU A 1 87 ? -24.372 -10.400 42.287 1.00 88.19 87 GLU A N 1
ATOM 661 C CA . GLU A 1 87 ? -23.320 -11.391 42.029 1.00 88.19 87 GLU A CA 1
ATOM 662 C C . GLU A 1 87 ? -22.671 -11.180 40.648 1.00 88.19 87 GLU A C 1
ATOM 664 O O . GLU A 1 87 ? -21.445 -11.136 40.530 1.00 88.19 87 GLU A O 1
ATOM 669 N N . ASN A 1 88 ? -23.487 -10.952 39.614 1.00 87.25 88 ASN A N 1
ATOM 670 C CA . ASN A 1 88 ? -23.011 -10.617 38.270 1.00 87.25 88 ASN A CA 1
ATOM 671 C C . ASN A 1 88 ? -22.225 -9.297 38.238 1.00 87.25 88 ASN A C 1
ATOM 673 O O . ASN A 1 88 ? -21.230 -9.203 37.517 1.00 87.25 88 ASN A O 1
ATOM 677 N N . TYR A 1 89 ? -22.637 -8.301 39.025 1.00 81.44 89 TYR A N 1
ATOM 678 C CA . TYR A 1 89 ? -21.926 -7.034 39.166 1.00 81.44 89 TYR A CA 1
ATOM 679 C C . TYR A 1 89 ? -20.528 -7.246 39.758 1.00 81.44 89 TYR A C 1
ATOM 681 O O . TYR A 1 89 ? -19.544 -6.804 39.168 1.00 81.44 89 TYR A O 1
ATOM 689 N N . HIS A 1 90 ? -20.406 -7.995 40.860 1.00 84.00 90 HIS A N 1
ATOM 690 C CA . HIS A 1 90 ? -19.101 -8.312 41.451 1.00 84.00 90 HIS A CA 1
ATOM 691 C C . HIS A 1 90 ? -18.201 -9.101 40.494 1.00 84.00 90 HIS A C 1
ATOM 693 O O . HIS A 1 90 ? -17.010 -8.808 40.395 1.00 84.00 90 HIS A O 1
ATOM 699 N N . LEU A 1 91 ? -18.759 -10.058 39.745 1.00 88.25 91 LEU A N 1
ATOM 700 C CA . LEU A 1 91 ? -18.018 -10.785 38.709 1.00 88.25 91 LEU A CA 1
ATOM 701 C C . LEU A 1 91 ? -17.522 -9.852 37.597 1.00 88.25 91 LEU A C 1
ATOM 703 O O . LEU A 1 91 ? -16.389 -9.983 37.134 1.00 88.25 91 LEU A O 1
ATOM 707 N N . ALA A 1 92 ? -18.349 -8.907 37.149 1.00 82.12 92 ALA A N 1
ATOM 708 C CA . ALA A 1 92 ? -17.955 -7.935 36.136 1.00 82.12 92 ALA A CA 1
ATOM 709 C C . ALA A 1 92 ? -16.890 -6.955 36.662 1.00 82.12 92 ALA A C 1
ATOM 711 O O . ALA A 1 92 ? -15.959 -6.633 35.926 1.00 82.12 92 ALA A O 1
ATOM 712 N N . LEU A 1 93 ? -16.972 -6.555 37.934 1.00 82.19 93 LEU A N 1
ATOM 713 C CA . LEU A 1 93 ? -15.988 -5.691 38.590 1.00 82.19 93 LEU A CA 1
ATOM 714 C C . LEU A 1 93 ? -14.635 -6.399 38.739 1.00 82.19 93 LEU A C 1
ATOM 716 O O . LEU A 1 93 ? -13.598 -5.834 38.401 1.00 82.19 93 LEU A O 1
ATOM 720 N N . ALA A 1 94 ? -14.644 -7.669 39.156 1.00 84.00 94 ALA A N 1
ATOM 721 C CA . ALA A 1 94 ? -13.440 -8.495 39.223 1.00 84.00 94 ALA A CA 1
ATOM 722 C C . ALA A 1 94 ? -12.777 -8.624 37.842 1.00 84.00 94 ALA A C 1
ATOM 724 O O . ALA A 1 94 ? -11.586 -8.348 37.704 1.00 84.00 94 ALA A O 1
ATOM 725 N N . ASN A 1 95 ? -13.565 -8.921 36.800 1.00 85.69 95 ASN A N 1
ATOM 726 C CA . ASN A 1 95 ? -13.072 -8.969 35.422 1.00 85.69 95 ASN A CA 1
ATOM 727 C C . ASN A 1 95 ? -12.480 -7.627 34.966 1.00 85.69 95 ASN A C 1
ATOM 729 O O . ASN A 1 95 ? -11.486 -7.621 34.243 1.00 85.69 95 ASN A O 1
ATOM 733 N N . LEU A 1 96 ? -13.071 -6.495 35.364 1.00 80.69 96 LEU A N 1
ATOM 734 C CA . LEU A 1 96 ? -12.523 -5.175 35.058 1.00 80.69 96 LEU A CA 1
ATOM 735 C C . LEU A 1 96 ? -11.159 -4.988 35.735 1.00 80.69 96 LEU A C 1
ATOM 737 O O . LEU A 1 96 ? -10.200 -4.648 35.051 1.00 80.69 96 LEU A O 1
ATOM 741 N N . SER A 1 97 ? -11.045 -5.314 37.025 1.00 79.94 97 SER A N 1
ATOM 742 C CA . SER A 1 97 ? -9.782 -5.209 37.770 1.00 79.94 97 SER A CA 1
ATOM 743 C C . SER A 1 97 ? -8.668 -6.114 37.216 1.00 79.94 97 SER A C 1
ATOM 745 O O . SER A 1 97 ? -7.494 -5.738 37.191 1.00 79.94 97 SER A O 1
ATOM 747 N N . ASP A 1 98 ? -9.022 -7.297 36.707 1.00 84.50 98 ASP A N 1
ATOM 748 C CA . ASP A 1 98 ? -8.067 -8.196 36.059 1.00 84.50 98 ASP A CA 1
ATOM 749 C C . ASP A 1 98 ? -7.620 -7.655 34.693 1.00 84.50 98 ASP A C 1
ATOM 751 O O . ASP A 1 98 ? -6.437 -7.746 34.349 1.00 84.50 98 ASP A O 1
ATOM 755 N N . LEU A 1 99 ? -8.528 -7.025 33.935 1.00 79.44 99 LEU A N 1
ATOM 756 C CA . LEU A 1 99 ? -8.184 -6.300 32.707 1.00 79.44 99 LEU A CA 1
ATOM 757 C C . LEU A 1 99 ? -7.272 -5.096 33.015 1.00 79.44 99 LEU A C 1
ATOM 759 O O . LEU A 1 99 ? -6.306 -4.867 32.288 1.00 79.44 99 LEU A O 1
ATOM 763 N N . GLU A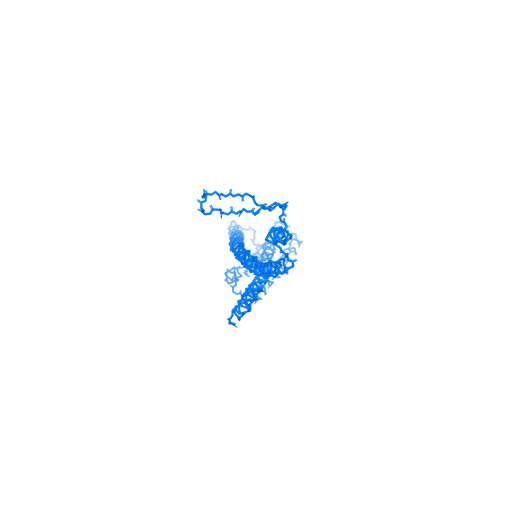 1 100 ? -7.506 -4.364 34.105 1.00 74.94 100 GLU A N 1
ATOM 764 C CA . GLU A 1 100 ? -6.640 -3.258 34.546 1.00 74.94 100 GLU A CA 1
ATOM 765 C C . GLU A 1 100 ? -5.214 -3.731 34.837 1.00 74.94 100 GLU A C 1
ATOM 767 O O . GLU A 1 100 ? -4.247 -3.175 34.305 1.00 74.94 100 GLU A O 1
ATOM 772 N N . ARG A 1 101 ? -5.070 -4.815 35.613 1.00 77.06 101 ARG A N 1
ATOM 773 C CA . ARG A 1 101 ? -3.756 -5.413 35.905 1.00 77.06 101 ARG A CA 1
ATOM 774 C C . ARG A 1 101 ? -3.056 -5.932 34.656 1.00 77.06 101 ARG A C 1
ATOM 776 O O . ARG A 1 101 ? -1.838 -5.796 34.552 1.00 77.06 101 ARG A O 1
ATOM 783 N N . ALA A 1 102 ? -3.800 -6.526 33.725 1.00 77.19 102 ALA A N 1
ATOM 784 C CA . ALA A 1 102 ? -3.236 -7.083 32.501 1.00 77.19 102 ALA A CA 1
ATOM 785 C C . ALA A 1 102 ? -2.739 -6.002 31.524 1.00 77.19 102 ALA A C 1
ATOM 787 O O . ALA A 1 102 ? -1.759 -6.235 30.814 1.00 77.19 102 ALA A O 1
ATOM 788 N N . TYR A 1 103 ? -3.380 -4.826 31.484 1.00 68.38 103 TYR A N 1
ATOM 789 C CA . TYR A 1 103 ? -3.138 -3.819 30.439 1.00 68.38 103 TYR A CA 1
ATOM 790 C C . TYR A 1 103 ? -2.504 -2.493 30.920 1.00 68.38 103 TYR A C 1
ATOM 792 O O . TYR A 1 103 ? -2.076 -1.691 30.082 1.00 68.38 103 TYR A O 1
ATOM 800 N N . GLY A 1 104 ? -2.323 -2.279 32.229 1.00 65.38 104 GLY A N 1
ATOM 801 C CA . GLY A 1 104 ? -1.481 -1.214 32.799 1.00 65.38 104 GLY A CA 1
ATOM 802 C C . GLY A 1 104 ? -2.009 0.227 32.636 1.00 65.38 104 GLY A C 1
ATOM 803 O O . GLY A 1 104 ? -3.206 0.486 32.684 1.00 65.38 104 GLY A O 1
ATOM 804 N N . LYS A 1 105 ? -1.088 1.195 32.447 1.00 49.03 105 LYS A N 1
ATOM 805 C CA . LYS A 1 105 ? -1.296 2.669 32.501 1.00 49.03 105 LYS A CA 1
ATOM 806 C C . LYS A 1 105 ? -2.493 3.297 31.753 1.00 49.03 105 LYS A C 1
ATOM 808 O O . LYS A 1 105 ? -2.934 4.341 32.222 1.00 49.03 105 LYS A O 1
ATOM 813 N N . PRO A 1 106 ? -3.024 2.777 30.626 1.00 50.97 106 PRO A N 1
ATOM 814 C CA . PRO A 1 106 ? -4.157 3.417 29.946 1.00 50.97 106 PRO A CA 1
ATOM 815 C C . PRO A 1 106 ? -5.451 3.447 30.771 1.00 50.97 106 PRO A C 1
ATOM 817 O O . PRO A 1 106 ? -6.391 4.121 30.367 1.00 50.97 106 PRO A O 1
ATOM 820 N N . VAL A 1 107 ? -5.497 2.718 31.891 1.00 46.97 107 VAL A N 1
ATOM 821 C CA . VAL A 1 107 ? -6.674 2.588 32.756 1.00 46.97 107 VAL A CA 1
ATOM 822 C C . VAL A 1 107 ? -6.548 3.383 34.069 1.00 46.97 107 VAL A C 1
ATOM 824 O O . VAL A 1 107 ? -7.444 3.356 34.898 1.00 46.97 107 VAL A O 1
ATOM 827 N N . GLN A 1 108 ? -5.480 4.169 34.257 1.00 44.22 108 GLN A N 1
ATOM 828 C CA . GLN A 1 108 ? -5.305 4.982 35.475 1.00 44.22 108 GLN A CA 1
ATOM 829 C C . GLN A 1 108 ? -6.383 6.068 35.674 1.00 44.22 108 GLN A C 1
ATOM 831 O O . GLN A 1 108 ? -6.583 6.509 36.800 1.00 44.22 108 GLN A O 1
ATOM 836 N N . ASP A 1 109 ? -7.118 6.458 34.627 1.00 46.84 109 ASP A N 1
ATOM 837 C CA . ASP A 1 109 ? -8.275 7.362 34.756 1.00 46.84 109 ASP A CA 1
ATOM 838 C C . ASP A 1 109 ? -9.562 6.641 35.223 1.00 46.84 109 ASP A C 1
ATOM 840 O O . ASP A 1 109 ? -10.543 7.297 35.574 1.00 46.84 109 ASP A O 1
ATOM 844 N N . LEU A 1 110 ? -9.578 5.302 35.254 1.00 47.84 110 LEU A N 1
ATOM 845 C CA . LEU A 1 110 ? -10.702 4.481 35.728 1.00 47.84 110 LEU A CA 1
ATOM 846 C C . LEU A 1 110 ? -10.591 4.107 37.216 1.00 47.84 110 LEU A C 1
ATOM 848 O O . LEU A 1 110 ? -11.627 3.844 37.825 1.00 47.84 110 LEU A O 1
ATOM 852 N N . ASP A 1 111 ? -9.401 4.194 37.828 1.00 48.25 111 ASP A N 1
ATOM 853 C CA . ASP A 1 111 ? -9.190 3.961 39.272 1.00 48.25 111 ASP A CA 1
ATOM 854 C C . ASP A 1 111 ? -10.125 4.836 40.132 1.00 48.25 111 ASP A C 1
ATOM 856 O O . ASP A 1 111 ? -10.732 4.361 41.091 1.00 48.25 111 ASP A O 1
ATOM 860 N N . PHE A 1 112 ? -10.332 6.100 39.736 1.00 47.41 112 PHE A N 1
ATOM 861 C CA . PHE A 1 112 ? -11.242 7.020 40.433 1.00 47.41 112 PHE A CA 1
ATOM 862 C C . PHE A 1 112 ? -12.706 6.542 40.427 1.00 47.41 112 PHE A C 1
ATOM 864 O O . PHE A 1 112 ? -13.467 6.835 41.350 1.00 47.41 112 PHE A O 1
ATOM 871 N N . HIS A 1 113 ? -13.125 5.815 39.391 1.00 53.19 113 HIS A N 1
ATOM 872 C CA . HIS A 1 113 ? -14.478 5.269 39.294 1.00 53.19 113 HIS A CA 1
ATOM 873 C C . HIS A 1 113 ? -14.589 3.874 39.903 1.00 53.19 113 HIS A C 1
ATOM 875 O O . HIS A 1 113 ? -15.648 3.550 40.432 1.00 53.19 113 HIS A O 1
ATOM 881 N N . ASN A 1 114 ? -13.514 3.086 39.902 1.00 51.50 114 ASN A N 1
ATOM 882 C CA . ASN A 1 114 ? -13.477 1.767 40.529 1.00 51.50 114 ASN A CA 1
ATOM 883 C C . ASN A 1 114 ? -13.729 1.859 42.047 1.00 51.50 114 ASN A C 1
ATOM 885 O O . ASN A 1 114 ? -14.564 1.125 42.579 1.00 51.50 114 ASN A O 1
ATOM 889 N N . ASP A 1 115 ? -13.125 2.846 42.721 1.00 57.94 115 ASP A N 1
ATOM 890 C CA . ASP A 1 115 ? -13.373 3.112 44.146 1.00 57.94 115 ASP A CA 1
ATOM 891 C C . ASP A 1 115 ? -14.848 3.460 44.424 1.00 57.94 115 ASP A C 1
ATOM 893 O O . ASP A 1 115 ? -15.448 2.909 45.347 1.00 57.94 115 ASP A O 1
ATOM 897 N N . GLN A 1 116 ? -15.480 4.303 43.598 1.00 56.62 116 GLN A N 1
ATOM 898 C CA . GLN A 1 116 ? -16.905 4.641 43.754 1.00 56.62 116 GLN A CA 1
ATOM 899 C C . GLN A 1 116 ? -17.842 3.472 43.407 1.00 56.62 116 GLN A C 1
ATOM 901 O O . GLN A 1 116 ? -18.875 3.291 44.051 1.00 56.62 116 GLN A O 1
ATOM 906 N N . LEU A 1 117 ? -17.482 2.662 42.410 1.00 54.53 117 LEU A N 1
ATOM 907 C CA . LEU A 1 117 ? -18.253 1.498 41.965 1.00 54.53 117 LEU A CA 1
ATOM 908 C C . LEU A 1 117 ? -18.181 0.333 42.955 1.00 54.53 117 LEU A C 1
ATOM 910 O O . LEU A 1 117 ? -19.125 -0.458 43.029 1.00 54.53 117 LEU A O 1
ATOM 914 N N . SER A 1 118 ? -17.092 0.228 43.717 1.00 57.41 118 SER A N 1
ATOM 915 C CA . SER A 1 118 ? -16.894 -0.832 44.706 1.00 57.41 118 SER A CA 1
ATOM 916 C C . SER A 1 118 ? -17.859 -0.740 45.897 1.00 57.41 118 SER A C 1
ATOM 918 O O . SER A 1 118 ? -18.270 -1.775 46.414 1.00 57.41 118 SER A O 1
ATOM 920 N N . GLY A 1 119 ? -18.285 0.472 46.280 1.00 58.91 119 GLY A N 1
ATOM 921 C CA . GLY A 1 119 ? -19.219 0.705 47.393 1.00 58.91 119 GLY A CA 1
ATOM 922 C C . GLY A 1 119 ? -20.703 0.540 47.039 1.00 58.91 119 GLY A C 1
ATOM 923 O O . GLY A 1 119 ? -21.537 0.355 47.925 1.00 58.91 119 GLY A O 1
ATOM 924 N N . LEU A 1 120 ? -21.049 0.555 45.748 1.00 60.88 120 LEU A N 1
ATOM 925 C CA . LEU A 1 120 ? -22.437 0.519 45.272 1.00 60.88 120 LEU A CA 1
ATOM 926 C C . LEU A 1 120 ? -23.224 -0.730 45.737 1.00 60.88 120 LEU A C 1
ATOM 928 O O . LEU A 1 120 ? -24.365 -0.582 46.181 1.00 60.88 120 LEU A O 1
ATOM 932 N N . PRO A 1 121 ? -22.664 -1.957 45.692 1.00 57.59 121 PRO A N 1
ATOM 933 C CA . PRO A 1 121 ? -23.370 -3.156 46.147 1.00 57.59 121 PRO A CA 1
ATOM 934 C C . PRO A 1 121 ? -23.659 -3.140 47.649 1.00 57.59 121 PRO A C 1
ATOM 936 O O . PRO A 1 121 ? -24.729 -3.587 48.076 1.00 57.59 121 PRO A O 1
ATOM 939 N N . ASP A 1 122 ? -22.736 -2.595 48.443 1.00 63.41 122 ASP A N 1
ATOM 940 C CA . ASP A 1 122 ? -22.885 -2.460 49.891 1.00 63.41 122 ASP A CA 1
ATOM 941 C C . ASP A 1 122 ? -23.939 -1.406 50.233 1.00 63.41 122 ASP A C 1
ATOM 943 O O . ASP A 1 122 ? -24.780 -1.640 51.102 1.00 63.41 122 ASP A O 1
ATOM 947 N N . ASP A 1 123 ? -23.998 -0.304 49.484 1.00 59.41 123 ASP A N 1
ATOM 948 C 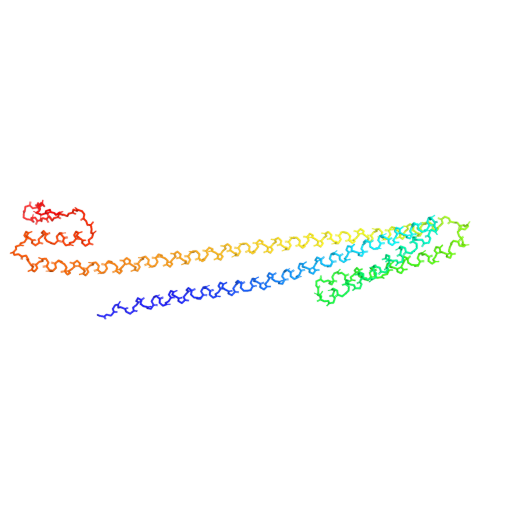CA . ASP A 1 123 ? -25.040 0.714 49.631 1.00 59.41 123 ASP A CA 1
ATOM 949 C C . ASP A 1 123 ? -26.437 0.202 49.244 1.00 59.41 123 ASP A C 1
ATOM 951 O O . ASP A 1 123 ? -27.413 0.436 49.974 1.00 59.41 123 ASP A O 1
ATOM 955 N N . ILE A 1 124 ? -26.535 -0.562 48.149 1.00 55.81 124 ILE A N 1
ATOM 956 C CA . ILE A 1 124 ? -27.768 -1.244 47.715 1.00 55.81 124 ILE A CA 1
ATOM 957 C C . ILE A 1 124 ? -28.190 -2.311 48.743 1.00 55.81 124 ILE A C 1
ATOM 959 O O . ILE A 1 124 ? -29.379 -2.606 48.904 1.00 55.81 124 ILE A O 1
ATOM 963 N N . SER A 1 125 ? -27.239 -2.919 49.452 1.00 54.31 125 SER A N 1
ATOM 964 C CA . SER A 1 125 ? -27.485 -3.940 50.482 1.00 54.31 125 SER A CA 1
ATOM 965 C C . SER A 1 125 ? -27.877 -3.355 51.829 1.00 54.31 125 SER A C 1
ATOM 967 O O . SER A 1 125 ? -28.847 -3.819 52.436 1.00 54.31 125 SER A O 1
ATOM 969 N N . ALA A 1 126 ? -27.225 -2.276 52.248 1.00 56.31 126 ALA A N 1
ATOM 970 C CA . ALA A 1 126 ? -27.581 -1.514 53.435 1.00 56.31 126 ALA A CA 1
ATOM 971 C C . ALA A 1 126 ? -29.008 -0.950 53.340 1.00 56.31 126 ALA A C 1
ATOM 973 O O . ALA A 1 126 ? -29.749 -1.008 54.323 1.00 56.31 126 ALA A O 1
ATOM 974 N N . GLY A 1 127 ? -29.436 -0.501 52.152 1.00 48.88 127 GLY A N 1
ATOM 975 C CA . GLY A 1 127 ? -30.793 0.005 51.918 1.00 48.88 127 GLY A CA 1
ATOM 976 C C . GLY A 1 127 ? -31.912 -1.005 52.218 1.00 48.88 127 GLY A C 1
ATOM 977 O O . GLY A 1 127 ? -32.978 -0.616 52.693 1.00 48.88 127 GLY A O 1
ATOM 978 N N . ILE A 1 128 ? -31.679 -2.310 52.022 1.00 46.50 128 ILE A N 1
ATOM 979 C CA . ILE A 1 128 ? -32.701 -3.347 52.259 1.00 46.50 128 ILE A CA 1
ATOM 980 C C . ILE A 1 128 ? -32.656 -3.913 53.674 1.00 46.50 128 ILE A C 1
ATOM 982 O O . ILE A 1 128 ? -33.722 -4.205 54.219 1.00 46.50 128 ILE A O 1
ATOM 986 N N . SER A 1 129 ? -31.482 -4.030 54.296 1.00 47.44 129 SER A N 1
ATOM 987 C CA . SER A 1 129 ? -31.379 -4.350 55.729 1.00 47.44 129 SER A CA 1
ATOM 988 C C . SER A 1 129 ? -32.151 -3.322 56.555 1.00 47.44 129 SER A C 1
ATOM 990 O O . SER A 1 129 ? -32.924 -3.690 57.441 1.00 47.44 129 SER A O 1
ATOM 992 N N . LEU A 1 130 ? -32.037 -2.049 56.157 1.00 43.72 130 LEU A N 1
ATOM 993 C CA . LEU A 1 130 ? -32.892 -0.974 56.633 1.00 43.72 130 LEU A CA 1
ATOM 994 C C . LEU A 1 130 ? -34.354 -1.192 56.222 1.00 43.72 130 LEU A C 1
ATOM 996 O O . LEU A 1 130 ? -35.170 -1.259 57.118 1.00 43.72 130 LEU A O 1
ATOM 1000 N N . SER A 1 131 ? -34.713 -1.461 54.958 1.00 45.25 131 SER A N 1
ATOM 1001 C CA . SER A 1 131 ? -36.127 -1.689 54.565 1.00 45.25 131 SER A CA 1
ATOM 1002 C C . SER A 1 131 ? -36.827 -2.881 55.254 1.00 45.25 131 SER A C 1
ATOM 1004 O O . SER A 1 131 ? -38.039 -2.859 55.460 1.00 45.25 131 SER A O 1
ATOM 1006 N N . THR A 1 132 ? -36.087 -3.932 55.624 1.00 46.12 132 THR A N 1
ATOM 1007 C CA . THR A 1 132 ? -36.634 -5.159 56.230 1.00 46.12 132 THR A CA 1
ATOM 1008 C C . THR A 1 132 ? -36.786 -4.990 57.742 1.00 46.12 132 THR A C 1
ATOM 1010 O O . THR A 1 132 ? -37.806 -5.396 58.296 1.00 46.12 132 THR A O 1
ATOM 1013 N N . ALA A 1 133 ? -35.830 -4.312 58.392 1.00 43.53 133 ALA A N 1
ATOM 1014 C CA . ALA A 1 133 ? -35.956 -3.847 59.774 1.00 43.53 133 ALA A CA 1
ATOM 1015 C C . ALA A 1 133 ? -36.956 -2.676 59.905 1.00 43.53 133 ALA A C 1
ATOM 1017 O O . ALA A 1 133 ? -37.672 -2.581 60.896 1.00 43.53 133 ALA A O 1
ATOM 1018 N N . GLN A 1 134 ? -37.085 -1.829 58.878 1.00 40.50 134 GLN A N 1
ATOM 1019 C CA . GLN A 1 134 ? -37.991 -0.678 58.833 1.00 40.50 134 GLN A CA 1
ATOM 1020 C C . GLN A 1 134 ? -39.410 -1.036 58.410 1.00 40.50 134 GLN A C 1
ATOM 1022 O O . GLN A 1 134 ? -40.326 -0.311 58.775 1.00 40.50 134 GLN A O 1
ATOM 1027 N N . ARG A 1 135 ? -39.668 -2.177 57.753 1.00 44.88 135 ARG A N 1
ATOM 1028 C CA . ARG A 1 135 ? -41.040 -2.717 57.645 1.00 44.88 135 ARG A CA 1
ATOM 1029 C C . ARG A 1 135 ? -41.654 -3.008 59.021 1.00 44.88 135 ARG A C 1
ATOM 1031 O O . ARG A 1 135 ? -42.875 -3.018 59.130 1.00 44.88 135 ARG A O 1
ATOM 1038 N N . GLN A 1 136 ? -40.841 -3.189 60.068 1.00 47.94 136 GLN A N 1
ATOM 1039 C CA . GLN A 1 136 ? -41.328 -3.277 61.449 1.00 47.94 136 GLN A CA 1
ATOM 1040 C C . GLN A 1 136 ? -41.568 -1.898 62.106 1.00 47.94 136 GLN A C 1
ATOM 1042 O O . GLN A 1 136 ? -42.298 -1.841 63.093 1.00 47.94 136 GLN A O 1
ATOM 1047 N N . THR A 1 137 ? -41.046 -0.787 61.559 1.00 43.16 137 THR A N 1
ATOM 1048 C CA . THR A 1 137 ? -41.223 0.585 62.096 1.00 43.16 137 THR A CA 1
ATOM 1049 C C . THR A 1 137 ? -42.022 1.553 61.202 1.00 43.16 137 THR A C 1
ATOM 1051 O O . THR A 1 137 ? -42.488 2.578 61.702 1.00 43.16 137 THR A O 1
ATOM 1054 N N . LEU A 1 138 ? -42.304 1.218 59.936 1.00 42.00 138 LEU A N 1
ATOM 1055 C CA . LEU A 1 138 ? -43.068 2.003 58.940 1.00 42.00 138 LEU A CA 1
ATOM 1056 C C . LEU A 1 138 ? -44.589 2.078 59.207 1.00 42.00 138 LEU A C 1
ATOM 1058 O O . LEU A 1 138 ? -45.403 2.192 58.293 1.00 42.00 138 LEU A O 1
ATOM 1062 N N . ALA A 1 139 ? -44.982 2.095 60.481 1.00 44.56 139 ALA A N 1
ATOM 1063 C CA . ALA A 1 139 ? -46.269 2.631 60.912 1.00 44.56 139 ALA A CA 1
ATOM 1064 C C . ALA A 1 139 ? -46.248 4.169 61.060 1.00 44.56 139 ALA A C 1
ATOM 1066 O O . ALA A 1 139 ? -47.306 4.760 61.276 1.00 44.56 139 ALA A O 1
ATOM 1067 N N . LYS A 1 140 ? -45.093 4.852 60.952 1.00 44.75 140 LYS A N 1
ATOM 1068 C CA . LYS A 1 140 ? -45.021 6.323 61.053 1.00 44.75 140 LYS A CA 1
ATOM 1069 C C . LYS A 1 140 ? -43.865 6.947 60.255 1.00 44.75 140 LYS A C 1
ATOM 1071 O O . LYS A 1 140 ? -42.721 6.826 60.661 1.00 44.75 140 LYS A O 1
ATOM 1076 N N . GLY A 1 141 ? -44.200 7.783 59.265 1.00 40.59 141 GLY A N 1
ATOM 1077 C CA . GLY A 1 141 ? -43.480 9.048 59.040 1.00 40.59 141 GLY A CA 1
ATOM 1078 C C . GLY A 1 141 ? -42.915 9.324 57.639 1.00 40.59 141 GLY A C 1
ATOM 1079 O O . GLY A 1 141 ? -42.035 8.634 57.149 1.00 40.59 141 GLY A O 1
ATOM 1080 N N . ALA A 1 142 ? -43.344 10.450 57.056 1.00 44.97 142 ALA A N 1
ATOM 1081 C CA . ALA A 1 142 ? -42.969 10.994 55.744 1.00 44.97 142 ALA A CA 1
ATOM 1082 C C . ALA A 1 142 ? -41.501 11.471 55.586 1.00 44.97 142 ALA A C 1
ATOM 1084 O O . ALA A 1 142 ? -41.136 11.965 54.522 1.00 44.97 142 ALA A O 1
ATOM 1085 N N . GLY A 1 143 ? -40.649 11.332 56.608 1.00 46.31 143 GLY A N 1
ATOM 1086 C CA . GLY A 1 143 ? -39.227 11.709 56.536 1.00 46.31 143 GLY A CA 1
ATOM 1087 C C . GLY A 1 143 ? -38.343 10.684 55.812 1.00 46.31 143 GLY A C 1
ATOM 1088 O O . GLY A 1 143 ? -37.282 11.034 55.306 1.00 46.31 143 GLY A O 1
ATOM 1089 N N . GLU A 1 144 ? -38.792 9.430 55.717 1.00 42.94 144 GLU A N 1
ATOM 1090 C CA . GLU A 1 144 ? -37.986 8.303 55.217 1.00 42.94 144 GLU A CA 1
ATOM 1091 C C . GLU A 1 144 ? -38.100 8.090 53.696 1.00 42.94 144 GLU A C 1
ATOM 1093 O O . GLU A 1 144 ? -37.195 7.540 53.075 1.00 42.94 144 GLU A O 1
ATOM 1098 N N . ALA A 1 145 ? -39.152 8.615 53.057 1.00 47.69 145 ALA A N 1
ATOM 1099 C CA . ALA A 1 145 ? -39.244 8.674 51.594 1.00 47.69 145 ALA A CA 1
ATOM 1100 C C . ALA A 1 145 ? -38.195 9.626 50.986 1.00 47.69 145 ALA A C 1
ATOM 1102 O O . ALA A 1 145 ? -37.769 9.444 49.849 1.00 47.69 145 ALA A O 1
ATOM 1103 N N . HIS A 1 146 ? -37.750 10.623 51.757 1.00 47.34 146 HIS A N 1
ATOM 1104 C CA . HIS A 1 146 ? -36.785 11.616 51.299 1.00 47.34 146 HIS A CA 1
ATOM 1105 C C . HIS A 1 146 ? -35.355 11.057 51.234 1.00 47.34 146 HIS A C 1
ATOM 1107 O O . HIS A 1 146 ? -34.645 11.334 50.276 1.00 47.34 146 HIS A O 1
ATOM 1113 N N . SER A 1 147 ? -34.932 10.215 52.185 1.00 48.75 147 SER A N 1
ATOM 1114 C CA . SER A 1 147 ? -33.586 9.613 52.163 1.00 48.75 147 SER A CA 1
ATOM 1115 C C . SER A 1 147 ? -33.428 8.540 51.079 1.00 48.75 147 SER A C 1
ATOM 1117 O O . SER A 1 147 ? -32.343 8.395 50.517 1.00 48.75 147 SER A O 1
ATOM 1119 N N . LEU A 1 148 ? -34.508 7.823 50.750 1.00 51.62 148 LEU A N 1
ATOM 1120 C CA . LEU A 1 148 ? -34.534 6.875 49.635 1.00 51.62 148 LEU A CA 1
ATOM 1121 C C . LEU A 1 148 ? -34.527 7.603 48.283 1.00 51.62 148 LEU A C 1
ATOM 1123 O O . LEU A 1 148 ? -33.774 7.211 47.398 1.00 51.62 148 LEU A O 1
ATOM 1127 N N . ALA A 1 149 ? -35.280 8.703 48.151 1.00 53.81 149 ALA A N 1
ATOM 1128 C CA . ALA A 1 149 ? -35.250 9.555 46.961 1.00 53.81 149 ALA A CA 1
ATOM 1129 C C . ALA A 1 149 ? -33.859 10.167 46.724 1.00 53.81 149 ALA A C 1
ATOM 1131 O O . ALA A 1 149 ? -33.326 10.051 45.628 1.00 53.81 149 ALA A O 1
ATOM 1132 N N . VAL A 1 150 ? -33.214 10.700 47.771 1.00 59.78 150 VAL A N 1
ATOM 1133 C CA . VAL A 1 150 ? -31.845 11.253 47.688 1.00 59.78 150 VAL A CA 1
ATOM 1134 C C . VAL A 1 150 ? -30.818 10.201 47.241 1.00 59.78 150 VAL A C 1
ATOM 1136 O O . VAL A 1 150 ? -29.858 10.523 46.542 1.00 59.78 150 VAL A O 1
ATOM 1139 N N . ARG A 1 151 ? -31.007 8.929 47.616 1.00 53.53 151 ARG A N 1
ATOM 1140 C CA . ARG A 1 151 ? -30.112 7.833 47.215 1.00 53.53 151 ARG A CA 1
ATOM 1141 C C . ARG A 1 151 ? -30.361 7.355 45.779 1.00 53.53 151 ARG A C 1
ATOM 1143 O O . ARG A 1 151 ? -29.383 7.126 45.070 1.00 53.53 151 ARG A O 1
ATOM 1150 N N . VAL A 1 152 ? -31.614 7.284 45.327 1.00 57.47 152 VAL A N 1
ATOM 1151 C CA . VAL A 1 152 ? -31.946 7.020 43.910 1.00 57.47 152 VAL A CA 1
ATOM 1152 C C . VAL A 1 152 ? -31.395 8.137 43.016 1.00 57.47 152 VAL A C 1
ATOM 1154 O O . VAL A 1 152 ? -30.716 7.854 42.032 1.00 57.47 152 VAL A O 1
ATOM 1157 N N . ASP A 1 153 ? -31.543 9.400 43.426 1.00 61.25 153 ASP A N 1
ATOM 1158 C CA . ASP A 1 153 ? -30.958 10.544 42.715 1.00 61.25 153 ASP A CA 1
ATOM 1159 C C . ASP A 1 153 ? -29.425 10.428 42.606 1.00 61.25 153 ASP A C 1
ATOM 1161 O O . ASP A 1 153 ? -28.842 10.754 41.569 1.00 61.25 153 ASP A O 1
ATOM 1165 N N . SER A 1 154 ? -28.756 9.910 43.647 1.00 60.59 154 SER A N 1
ATOM 1166 C CA . SER A 1 154 ? -27.302 9.695 43.631 1.00 60.59 154 SER A CA 1
ATOM 1167 C C . SER A 1 154 ? -26.858 8.558 42.697 1.00 60.59 154 SER A C 1
ATOM 1169 O O . SER A 1 154 ? -25.874 8.720 41.972 1.00 60.59 154 SER A O 1
ATOM 1171 N N . ALA A 1 155 ? -27.600 7.445 42.643 1.00 55.62 155 ALA A N 1
ATOM 1172 C CA . ALA A 1 155 ? -27.318 6.331 41.733 1.00 55.62 155 ALA A CA 1
ATOM 1173 C C . ALA A 1 155 ? -27.546 6.739 40.268 1.00 55.62 155 ALA A C 1
ATOM 1175 O O . ALA A 1 155 ? -26.732 6.450 39.387 1.00 55.62 155 ALA A O 1
ATOM 1176 N N . GLN A 1 156 ? -28.605 7.506 40.020 1.00 67.69 156 GLN A N 1
ATOM 1177 C CA . GLN A 1 156 ? -28.952 8.004 38.696 1.00 67.69 156 GLN A CA 1
ATOM 1178 C C . GLN A 1 156 ? -27.957 9.068 38.203 1.00 67.69 156 GLN A C 1
ATOM 1180 O O . GLN A 1 156 ? -27.584 9.070 37.026 1.00 67.69 156 GLN A O 1
ATOM 1185 N N . ALA A 1 157 ? -27.443 9.918 39.101 1.00 67.19 157 ALA A N 1
ATOM 1186 C CA . ALA A 1 157 ? -26.342 10.833 38.800 1.00 67.19 157 ALA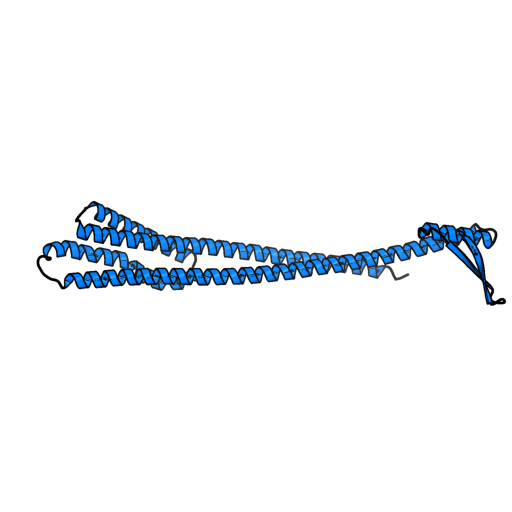 A CA 1
ATOM 1187 C C . ALA A 1 157 ? -25.041 10.089 38.447 1.00 67.19 157 ALA A C 1
ATOM 1189 O O . ALA A 1 157 ? -24.323 10.503 37.533 1.00 67.19 157 ALA A O 1
ATOM 1190 N N . LEU A 1 158 ? -24.755 8.974 39.126 1.00 66.69 158 LEU A N 1
ATOM 1191 C CA . LEU A 1 158 ? -23.578 8.144 38.863 1.00 66.69 158 LEU A CA 1
ATOM 1192 C C . LEU A 1 158 ? -23.681 7.413 37.512 1.00 66.69 158 LEU A C 1
ATOM 1194 O O . LEU A 1 158 ? -22.734 7.446 36.725 1.00 66.69 158 LEU A O 1
ATOM 1198 N N . LEU A 1 159 ? -24.845 6.845 37.182 1.00 65.62 159 LEU A N 1
ATOM 1199 C CA . LEU A 1 159 ? -25.129 6.282 35.852 1.00 65.62 159 LEU A CA 1
ATOM 1200 C C . LEU A 1 159 ? -24.998 7.340 34.744 1.00 65.62 159 LEU A C 1
ATOM 1202 O O . LEU A 1 159 ? -24.378 7.093 33.706 1.00 65.62 159 LEU A O 1
ATOM 1206 N N . ALA A 1 160 ? -25.516 8.550 34.971 1.00 69.88 160 ALA A N 1
ATOM 1207 C CA . ALA A 1 160 ? -25.357 9.654 34.028 1.00 69.88 160 ALA A CA 1
ATOM 1208 C C . ALA A 1 160 ? -23.876 10.039 33.843 1.00 69.88 160 ALA A C 1
ATOM 1210 O O . ALA A 1 160 ? -23.433 10.248 32.710 1.00 69.88 160 ALA A O 1
ATOM 1211 N N . ALA A 1 161 ? -23.087 10.074 34.922 1.00 67.69 161 ALA A N 1
ATOM 1212 C CA . ALA A 1 161 ? -21.651 10.335 34.855 1.00 67.69 161 ALA A CA 1
ATOM 1213 C C . ALA A 1 161 ? -20.889 9.241 34.082 1.00 67.69 161 ALA A C 1
ATOM 1215 O O . ALA A 1 161 ? -20.059 9.571 33.229 1.00 67.69 161 ALA A O 1
ATOM 1216 N N . MET A 1 162 ? -21.215 7.962 34.301 1.00 66.06 162 MET A N 1
ATOM 1217 C CA . MET A 1 162 ? -20.611 6.841 33.568 1.00 66.06 162 MET A CA 1
ATOM 1218 C C . MET A 1 162 ? -20.933 6.886 32.074 1.00 66.06 162 MET A C 1
ATOM 1220 O O . MET A 1 162 ? -20.024 6.799 31.243 1.00 66.06 162 MET A O 1
ATOM 1224 N N . SER A 1 163 ? -22.195 7.133 31.718 1.00 75.00 163 SER A N 1
ATOM 1225 C CA . SER A 1 163 ? -22.605 7.246 30.314 1.00 75.00 163 SER A CA 1
ATOM 1226 C C . SER A 1 163 ? -21.867 8.382 29.585 1.00 75.00 163 SER A C 1
ATOM 1228 O O . SER A 1 163 ? -21.373 8.200 28.467 1.00 75.00 163 SER A O 1
ATOM 1230 N N . LYS A 1 164 ? -21.692 9.533 30.251 1.00 74.56 164 LYS A N 1
ATOM 1231 C CA . LYS A 1 164 ? -20.928 10.676 29.736 1.00 74.56 164 LYS A CA 1
ATOM 1232 C C . LYS A 1 164 ? -19.439 10.354 29.583 1.00 74.56 164 LYS A C 1
ATOM 1234 O O . LYS A 1 164 ? -18.848 10.711 28.564 1.00 74.56 164 LYS A O 1
ATOM 1239 N N . SER A 1 165 ? -18.846 9.659 30.555 1.00 71.12 165 SER A N 1
ATOM 1240 C CA . SER A 1 165 ? -17.451 9.203 30.490 1.00 71.12 165 SER A CA 1
ATOM 1241 C C . SER A 1 165 ? -17.228 8.242 29.317 1.00 71.12 165 SER A C 1
ATOM 1243 O O . SER A 1 165 ? -16.316 8.434 28.511 1.00 71.12 165 SER A O 1
ATOM 1245 N N . ARG A 1 166 ? -18.137 7.278 29.116 1.00 71.69 166 ARG A N 1
ATOM 1246 C CA . ARG A 1 166 ? -18.118 6.360 27.968 1.00 71.69 166 ARG A CA 1
ATOM 1247 C C . ARG A 1 166 ? -18.189 7.100 26.635 1.00 71.69 166 ARG A C 1
ATOM 1249 O O . ARG A 1 166 ? -17.470 6.745 25.700 1.00 71.69 166 ARG A O 1
ATOM 1256 N N . GLN A 1 167 ? -19.047 8.113 26.539 1.00 76.94 167 GLN A N 1
ATOM 1257 C CA . GLN A 1 167 ? -19.186 8.908 25.323 1.00 76.94 167 GLN A CA 1
ATOM 1258 C C . GLN A 1 167 ? -17.909 9.709 25.026 1.00 76.94 167 GLN A C 1
ATOM 1260 O O . GLN A 1 167 ? -17.430 9.678 23.892 1.00 76.94 167 GLN A O 1
ATOM 1265 N N . ALA A 1 168 ? -17.306 10.332 26.043 1.00 71.75 168 ALA A N 1
ATOM 1266 C CA . ALA A 1 168 ? -16.036 11.044 25.910 1.00 71.75 168 ALA A CA 1
ATOM 1267 C C . ALA A 1 168 ? -14.884 10.108 25.501 1.00 71.75 168 ALA A C 1
ATOM 1269 O O . ALA A 1 168 ? -14.095 10.443 24.616 1.00 71.75 168 ALA A O 1
ATOM 1270 N N . LEU A 1 169 ? -14.821 8.905 26.085 1.00 72.75 169 LEU A N 1
ATOM 1271 C CA . LEU A 1 169 ? -13.828 7.893 25.725 1.00 72.75 169 LEU A CA 1
ATOM 1272 C C . LEU A 1 169 ? -13.999 7.436 24.269 1.00 72.75 169 LEU A C 1
ATOM 1274 O O . LEU A 1 169 ? -13.021 7.348 23.526 1.00 72.75 169 LEU A O 1
ATOM 1278 N N . ALA A 1 170 ? -15.237 7.169 23.842 1.00 73.44 170 ALA A N 1
ATOM 1279 C CA . ALA A 1 170 ? -15.535 6.765 22.471 1.00 73.44 170 ALA A CA 1
ATOM 1280 C C . ALA A 1 170 ? -15.153 7.858 21.460 1.00 73.44 170 ALA A C 1
ATOM 1282 O O . ALA A 1 170 ? -14.561 7.559 20.419 1.00 73.44 170 ALA A O 1
ATOM 1283 N N . GLU A 1 171 ? -15.440 9.120 21.779 1.00 78.69 171 GLU A N 1
ATOM 1284 C CA . GLU A 1 171 ? -15.089 10.261 20.938 1.00 78.69 171 GLU A CA 1
ATOM 1285 C C . GLU A 1 171 ? -13.568 10.432 20.833 1.00 78.69 171 GLU A C 1
ATOM 1287 O O . GLU A 1 171 ? -13.035 10.439 19.719 1.00 78.69 171 GLU A O 1
ATOM 1292 N N . ALA A 1 172 ? -12.853 10.448 21.963 1.00 72.12 172 ALA A N 1
ATOM 1293 C CA . ALA A 1 172 ? -11.395 10.563 21.994 1.00 72.12 172 ALA A CA 1
ATOM 1294 C C . ALA A 1 172 ? -10.707 9.447 21.188 1.00 72.12 172 ALA A C 1
ATOM 1296 O O . ALA A 1 172 ? -9.787 9.698 20.403 1.00 72.12 172 ALA A O 1
ATOM 1297 N N . LEU A 1 173 ? -11.199 8.214 21.322 1.00 72.88 173 LEU A N 1
ATOM 1298 C CA . LEU A 1 173 ? -10.662 7.048 20.627 1.00 72.88 173 LEU A CA 1
ATOM 1299 C C . LEU A 1 173 ? -10.942 7.120 19.114 1.00 72.88 173 LEU A C 1
ATOM 1301 O O . LEU A 1 173 ? -10.072 6.785 18.307 1.00 72.88 173 LEU A O 1
ATOM 1305 N N . SER A 1 174 ? -12.112 7.631 18.714 1.00 78.12 174 SER A N 1
ATOM 1306 C CA . SER A 1 174 ? -12.459 7.840 17.302 1.00 78.12 174 SER A CA 1
ATOM 1307 C C . SER A 1 174 ? -11.585 8.903 16.623 1.00 78.12 174 SER A C 1
ATOM 1309 O O . SER A 1 174 ? -11.143 8.701 15.487 1.00 78.12 174 SER A O 1
ATOM 1311 N N . VAL A 1 175 ? -11.273 9.998 17.327 1.00 76.50 175 VAL A N 1
ATOM 1312 C CA . VAL A 1 175 ? -10.389 11.068 16.840 1.00 76.50 175 VAL A CA 1
ATOM 1313 C C . VAL A 1 175 ? -8.967 10.537 16.682 1.00 76.50 175 VAL A C 1
ATOM 1315 O O . VAL A 1 175 ? -8.364 10.680 15.617 1.00 76.50 175 VAL A O 1
ATOM 1318 N N . GLN A 1 176 ? -8.460 9.831 17.695 1.00 76.50 176 GLN A N 1
ATOM 1319 C CA . GLN A 1 176 ? -7.105 9.284 17.669 1.00 76.50 176 GLN A CA 1
ATOM 1320 C C . GLN A 1 176 ? -6.915 8.241 16.553 1.00 76.50 176 GLN A C 1
ATOM 1322 O O . GLN A 1 176 ? -5.874 8.222 15.888 1.00 76.50 176 GLN A O 1
ATOM 1327 N N . LEU A 1 177 ? -7.924 7.396 16.309 1.00 75.06 177 LEU A N 1
ATOM 1328 C CA . LEU A 1 177 ? -7.932 6.458 15.182 1.00 75.06 177 LEU A CA 1
ATOM 1329 C C . LEU A 1 177 ? -7.913 7.190 13.838 1.00 75.06 177 LEU A C 1
ATOM 1331 O O . LEU A 1 177 ? -7.133 6.821 12.958 1.00 75.06 177 LEU A O 1
ATOM 1335 N N . ARG A 1 178 ? -8.742 8.227 13.673 1.00 76.88 178 ARG A N 1
ATOM 1336 C CA . ARG A 1 178 ? -8.830 8.987 12.420 1.00 76.88 178 ARG A CA 1
ATOM 1337 C C . ARG A 1 178 ? -7.503 9.662 12.073 1.00 76.88 178 ARG A C 1
ATOM 1339 O O . ARG A 1 178 ? -7.041 9.517 10.940 1.00 76.88 178 ARG A O 1
ATOM 1346 N N . ASP A 1 179 ? -6.863 10.317 13.038 1.00 75.31 179 ASP A N 1
ATOM 1347 C CA . ASP A 1 179 ? -5.571 10.982 12.829 1.00 75.31 179 ASP A CA 1
ATOM 1348 C C . ASP A 1 179 ? -4.466 9.988 12.466 1.00 75.31 179 ASP A C 1
ATOM 1350 O O . ASP A 1 179 ? -3.687 10.221 11.536 1.00 75.31 179 ASP A O 1
ATOM 1354 N N . ARG A 1 180 ? -4.426 8.833 13.143 1.00 74.19 180 ARG A N 1
ATOM 1355 C CA . ARG A 1 180 ? -3.467 7.768 12.821 1.00 74.19 180 ARG A CA 1
ATOM 1356 C C . ARG A 1 180 ? -3.681 7.215 11.415 1.00 74.19 180 ARG A C 1
ATOM 1358 O O . ARG A 1 180 ? -2.694 7.020 10.708 1.00 74.19 180 ARG A O 1
ATOM 1365 N N . ILE A 1 181 ? -4.929 7.003 10.990 1.00 72.12 181 ILE A N 1
ATOM 1366 C CA . ILE A 1 181 ? -5.253 6.528 9.634 1.00 72.12 181 ILE A CA 1
ATOM 1367 C C . ILE A 1 181 ? -4.833 7.561 8.581 1.00 72.12 181 ILE A C 1
ATOM 1369 O O . ILE A 1 181 ? -4.213 7.195 7.581 1.00 72.12 181 ILE A O 1
ATOM 1373 N N . LEU A 1 182 ? -5.115 8.849 8.804 1.00 76.06 182 LEU A N 1
ATOM 1374 C CA . LEU A 1 182 ? -4.726 9.920 7.882 1.00 76.06 182 LEU A CA 1
ATOM 1375 C C . LEU A 1 182 ? -3.206 10.021 7.736 1.00 76.06 182 LEU A C 1
ATOM 1377 O O . LEU A 1 182 ? -2.706 10.017 6.609 1.00 76.06 182 LEU A O 1
ATOM 1381 N N . GLN A 1 183 ? -2.462 10.028 8.848 1.00 76.88 183 GLN A N 1
ATOM 1382 C CA . GLN A 1 183 ? -0.996 10.008 8.804 1.00 76.88 183 GLN A CA 1
ATOM 1383 C C . GLN A 1 183 ? -0.467 8.785 8.048 1.00 76.88 183 GLN A C 1
ATOM 1385 O O . GLN A 1 183 ? 0.479 8.901 7.265 1.00 76.88 183 GLN A O 1
ATOM 1390 N N . GLN A 1 184 ? -1.096 7.621 8.232 1.00 72.75 184 GLN A N 1
ATOM 1391 C CA . GLN A 1 184 ? -0.699 6.399 7.541 1.00 72.75 184 GLN A CA 1
ATOM 1392 C C . GLN A 1 184 ? -0.926 6.502 6.029 1.00 72.75 184 GLN A C 1
ATOM 1394 O O . GLN A 1 184 ? -0.039 6.149 5.255 1.00 72.75 184 GLN A O 1
ATOM 1399 N N . ASN A 1 185 ? -2.075 7.025 5.604 1.00 71.62 185 ASN A N 1
ATOM 1400 C CA . ASN A 1 185 ? -2.402 7.185 4.188 1.00 71.62 185 ASN A CA 1
ATOM 1401 C C . ASN A 1 185 ? -1.462 8.172 3.492 1.00 71.62 185 ASN A C 1
ATOM 1403 O O . ASN A 1 185 ? -0.975 7.879 2.399 1.00 71.62 185 ASN A O 1
ATOM 1407 N N . VAL A 1 186 ? -1.147 9.298 4.142 1.00 76.94 186 VAL A N 1
ATOM 1408 C CA . VAL A 1 186 ? -0.182 10.275 3.618 1.00 76.94 186 VAL A CA 1
ATOM 1409 C C . VAL A 1 186 ? 1.190 9.627 3.442 1.00 76.94 186 VAL A C 1
ATOM 1411 O O . VAL A 1 186 ? 1.793 9.744 2.378 1.00 76.94 186 VAL A O 1
ATOM 1414 N N . PHE A 1 187 ? 1.661 8.879 4.440 1.00 73.69 187 PHE A N 1
ATOM 1415 C CA . PHE A 1 187 ? 2.967 8.226 4.377 1.00 73.69 187 PHE A CA 1
ATOM 1416 C C . PHE A 1 187 ? 3.047 7.119 3.306 1.00 73.69 187 PHE A C 1
ATOM 1418 O O . PHE A 1 187 ? 4.072 6.961 2.637 1.00 73.69 187 PHE A O 1
ATOM 1425 N N . ILE A 1 188 ? 1.968 6.356 3.097 1.00 73.12 188 ILE A N 1
ATOM 1426 C CA . ILE A 1 188 ? 1.894 5.358 2.014 1.00 73.12 188 ILE A CA 1
ATOM 1427 C C . ILE A 1 188 ? 1.976 6.049 0.656 1.00 73.12 188 ILE A C 1
ATOM 1429 O O . ILE A 1 188 ? 2.744 5.615 -0.204 1.00 73.12 188 ILE A O 1
ATOM 1433 N N . ALA A 1 189 ? 1.213 7.127 0.472 1.00 71.81 189 ALA A N 1
ATOM 1434 C CA . ALA A 1 189 ? 1.192 7.867 -0.780 1.00 71.81 189 ALA A CA 1
ATOM 1435 C C . ALA A 1 189 ? 2.574 8.458 -1.110 1.00 71.81 189 ALA A C 1
ATOM 1437 O O . ALA A 1 189 ? 3.039 8.330 -2.246 1.00 71.81 189 ALA A O 1
ATOM 1438 N N . THR A 1 190 ? 3.276 9.034 -0.128 1.00 78.19 190 THR A N 1
ATOM 1439 C CA . THR A 1 190 ? 4.622 9.591 -0.345 1.00 78.19 190 THR A CA 1
ATOM 1440 C C . THR A 1 190 ? 5.645 8.502 -0.662 1.00 78.19 190 THR A C 1
ATOM 1442 O O . THR A 1 190 ? 6.413 8.645 -1.614 1.00 78.19 190 THR A O 1
ATOM 1445 N N . THR A 1 191 ? 5.615 7.379 0.059 1.00 78.69 191 THR A N 1
ATOM 1446 C CA . THR A 1 191 ? 6.544 6.259 -0.168 1.00 78.69 191 THR A CA 1
ATOM 1447 C C . THR A 1 191 ? 6.329 5.617 -1.542 1.00 78.69 191 THR A C 1
ATOM 1449 O O . THR A 1 191 ? 7.293 5.368 -2.267 1.00 78.69 191 THR A O 1
ATOM 1452 N N . ALA A 1 192 ? 5.072 5.402 -1.945 1.00 77.12 192 ALA A N 1
ATOM 1453 C CA . ALA A 1 192 ? 4.742 4.875 -3.269 1.00 77.12 192 ALA A CA 1
ATOM 1454 C C . ALA A 1 192 ? 5.204 5.820 -4.390 1.00 77.12 192 ALA A C 1
ATOM 1456 O O . ALA A 1 192 ? 5.779 5.372 -5.381 1.00 77.12 192 ALA A O 1
ATOM 1457 N N . THR A 1 193 ? 5.024 7.131 -4.205 1.00 79.62 193 THR A N 1
ATOM 1458 C CA . THR A 1 193 ? 5.461 8.144 -5.178 1.00 79.62 193 THR A CA 1
ATOM 1459 C C . THR A 1 193 ? 6.981 8.134 -5.358 1.00 79.62 193 THR A C 1
ATOM 1461 O O . THR A 1 193 ? 7.466 8.136 -6.489 1.00 79.62 193 THR A O 1
ATOM 1464 N N . LEU A 1 194 ? 7.746 8.054 -4.262 1.00 80.62 194 LEU A N 1
ATOM 1465 C CA . LEU A 1 194 ? 9.209 7.959 -4.317 1.00 80.62 194 LEU A CA 1
ATOM 1466 C C . LEU A 1 194 ? 9.679 6.693 -5.044 1.00 80.62 194 LEU A C 1
ATOM 1468 O O . LEU A 1 194 ? 10.620 6.750 -5.835 1.00 80.62 194 LEU A O 1
ATOM 1472 N N . TYR A 1 195 ? 9.001 5.565 -4.825 1.00 78.81 195 TYR A N 1
ATOM 1473 C CA . TYR A 1 195 ? 9.322 4.313 -5.506 1.00 78.81 195 TYR A CA 1
ATOM 1474 C C . TYR A 1 195 ? 9.074 4.396 -7.019 1.00 78.81 195 TYR A C 1
ATOM 1476 O O . TYR A 1 195 ? 9.940 4.015 -7.809 1.00 78.81 195 TYR A O 1
ATOM 1484 N N . ILE A 1 196 ? 7.933 4.956 -7.434 1.00 80.75 196 ILE A N 1
ATOM 1485 C CA . ILE A 1 196 ? 7.597 5.153 -8.853 1.00 80.75 196 ILE A CA 1
ATOM 1486 C C . ILE A 1 196 ? 8.621 6.074 -9.531 1.00 80.75 196 ILE A C 1
ATOM 1488 O O . ILE A 1 196 ? 9.108 5.752 -10.615 1.00 80.75 196 ILE A O 1
ATOM 1492 N N . LEU A 1 197 ? 9.003 7.180 -8.882 1.00 81.44 197 LEU A N 1
ATOM 1493 C CA . LEU A 1 197 ? 10.031 8.091 -9.401 1.00 81.44 197 LEU A CA 1
ATOM 1494 C C . LEU A 1 197 ? 11.394 7.398 -9.544 1.00 81.44 197 LEU A C 1
ATOM 1496 O O . LEU A 1 197 ? 12.065 7.570 -10.563 1.00 81.44 197 LEU A O 1
ATOM 1500 N N . GLY A 1 198 ? 11.782 6.574 -8.565 1.00 80.56 198 GLY A N 1
ATOM 1501 C CA . GLY A 1 198 ? 13.013 5.784 -8.622 1.00 80.56 198 GLY A CA 1
ATOM 1502 C C . GLY A 1 198 ? 13.024 4.783 -9.783 1.00 80.56 198 GLY A C 1
ATOM 1503 O O . GLY A 1 198 ? 14.008 4.699 -10.521 1.00 80.56 198 GLY A O 1
ATOM 1504 N N . LEU A 1 199 ? 11.913 4.071 -9.999 1.00 82.19 199 LEU A N 1
ATOM 1505 C CA . LEU A 1 199 ? 11.764 3.159 -11.137 1.00 82.19 199 LEU A CA 1
ATOM 1506 C C . LEU A 1 199 ? 11.831 3.897 -12.476 1.00 82.19 199 LEU A C 1
ATOM 1508 O O . LEU A 1 199 ? 12.499 3.430 -13.399 1.00 82.19 199 LEU A O 1
ATOM 1512 N N . PHE A 1 200 ? 11.189 5.061 -12.578 1.00 83.12 200 PHE A N 1
ATOM 1513 C CA . PHE A 1 200 ? 11.198 5.859 -13.800 1.00 83.12 200 PHE A CA 1
ATOM 1514 C C . PHE A 1 200 ? 12.607 6.363 -14.142 1.00 83.12 200 PHE A C 1
ATOM 1516 O O . PHE A 1 200 ? 13.055 6.234 -15.282 1.00 83.12 200 PHE A O 1
ATOM 1523 N N . ALA A 1 201 ? 13.349 6.858 -13.147 1.00 80.50 201 ALA A N 1
ATOM 1524 C CA . ALA A 1 201 ? 14.740 7.271 -13.325 1.00 80.50 201 ALA A CA 1
ATOM 1525 C C . ALA A 1 201 ? 15.642 6.100 -13.764 1.00 80.50 201 ALA A C 1
ATOM 1527 O O . ALA A 1 201 ? 16.472 6.258 -14.664 1.00 80.50 201 ALA A O 1
ATOM 1528 N N . SER A 1 202 ? 15.446 4.913 -13.179 1.00 80.75 202 SER A N 1
ATOM 1529 C CA . SER A 1 202 ? 16.163 3.691 -13.567 1.00 80.75 202 SER A CA 1
ATOM 1530 C C . SER A 1 202 ? 15.864 3.284 -15.016 1.00 80.75 202 SER A C 1
ATOM 1532 O O . SER A 1 202 ? 16.786 3.021 -15.792 1.00 80.75 202 SER A O 1
ATOM 1534 N N . LEU A 1 203 ? 14.591 3.324 -15.423 1.00 85.56 203 LEU A N 1
ATOM 1535 C CA . LEU A 1 203 ? 14.168 3.011 -16.789 1.00 85.56 203 LEU A CA 1
ATOM 1536 C C . LEU A 1 203 ? 14.773 3.983 -17.813 1.00 85.56 203 LEU A C 1
ATOM 1538 O O . LEU A 1 203 ? 15.305 3.548 -18.834 1.00 85.56 203 LEU A O 1
ATOM 1542 N N . LEU A 1 204 ? 14.746 5.289 -17.532 1.00 86.69 204 LEU A N 1
ATOM 1543 C CA . LEU A 1 204 ? 15.359 6.299 -18.401 1.00 86.69 204 LEU A CA 1
ATOM 1544 C C . LEU A 1 204 ? 16.870 6.084 -18.543 1.00 86.69 204 LEU A C 1
ATOM 1546 O O . LEU A 1 204 ? 17.404 6.157 -19.653 1.00 86.69 204 LEU A O 1
ATOM 1550 N N . SER A 1 205 ? 17.556 5.773 -17.440 1.00 82.94 205 SER A N 1
ATOM 1551 C CA . SER A 1 205 ? 18.986 5.456 -17.465 1.00 82.94 205 SER A CA 1
ATOM 1552 C C . SER A 1 205 ? 19.275 4.218 -18.319 1.00 82.94 205 SER A C 1
ATOM 1554 O O . SER A 1 205 ? 20.188 4.228 -19.149 1.00 82.94 205 SER A O 1
ATOM 1556 N N . PHE A 1 206 ? 18.451 3.176 -18.189 1.00 85.06 206 PHE A N 1
ATOM 1557 C CA . PHE A 1 206 ? 18.565 1.964 -18.992 1.00 85.06 206 PHE A CA 1
ATOM 1558 C C . PHE A 1 206 ? 18.392 2.245 -20.491 1.00 85.06 206 PHE A C 1
ATOM 1560 O O . PHE A 1 206 ? 19.244 1.845 -21.288 1.00 85.06 206 PHE A O 1
ATOM 1567 N N . ILE A 1 207 ? 17.347 2.988 -20.874 1.00 87.62 207 ILE A N 1
ATOM 1568 C CA . ILE A 1 207 ? 17.097 3.388 -22.269 1.00 87.62 207 ILE A CA 1
ATOM 1569 C C . ILE A 1 207 ? 18.286 4.183 -22.818 1.00 87.62 207 ILE A C 1
ATOM 1571 O O . ILE A 1 207 ? 18.772 3.903 -23.916 1.00 87.62 207 ILE A O 1
ATOM 1575 N N . TYR A 1 208 ? 18.808 5.136 -22.044 1.00 89.56 208 TYR A N 1
ATOM 1576 C CA . TYR A 1 208 ? 19.964 5.935 -22.441 1.00 89.56 208 TYR A CA 1
ATOM 1577 C C . TYR A 1 208 ? 21.215 5.075 -22.686 1.00 89.56 208 TYR A C 1
ATOM 1579 O O . TYR A 1 208 ? 21.877 5.205 -23.721 1.00 89.56 208 TYR A O 1
ATOM 1587 N N . ILE A 1 209 ? 21.524 4.148 -21.772 1.00 85.00 209 ILE A N 1
ATOM 1588 C CA . ILE A 1 209 ? 22.663 3.229 -21.907 1.00 85.00 209 ILE A CA 1
ATOM 1589 C C . ILE A 1 209 ? 22.482 2.308 -23.120 1.00 85.00 209 ILE A C 1
ATOM 1591 O O . ILE A 1 209 ? 23.444 2.073 -23.862 1.00 85.00 209 ILE A O 1
ATOM 1595 N N . PHE A 1 210 ? 21.271 1.793 -23.334 1.00 83.31 210 PHE A N 1
ATOM 1596 C CA . PHE A 1 210 ? 20.954 0.923 -24.462 1.00 83.31 210 PHE A CA 1
ATOM 1597 C C . PHE A 1 210 ? 21.121 1.653 -25.798 1.00 83.31 210 PHE A C 1
ATOM 1599 O O . PHE A 1 210 ? 21.788 1.142 -26.702 1.00 83.31 210 PHE A O 1
ATOM 1606 N N . ASN A 1 211 ? 20.619 2.885 -25.895 1.00 84.88 211 ASN A N 1
ATOM 1607 C CA . ASN A 1 211 ? 20.776 3.726 -27.080 1.00 84.88 211 ASN A CA 1
ATOM 1608 C C . ASN A 1 211 ? 22.249 4.033 -27.362 1.00 84.88 211 ASN A C 1
ATOM 1610 O O . ASN A 1 211 ? 22.689 3.907 -28.504 1.00 84.88 211 ASN A O 1
ATOM 1614 N N . GLN A 1 212 ? 23.050 4.340 -26.335 1.00 84.19 212 GLN A N 1
ATOM 1615 C CA . GLN A 1 212 ? 24.492 4.529 -26.517 1.00 84.19 212 GLN A CA 1
ATOM 1616 C C . GLN A 1 212 ? 25.193 3.269 -27.035 1.00 84.19 212 GLN A C 1
ATOM 1618 O O . GLN A 1 212 ? 26.042 3.358 -27.925 1.00 84.19 212 GLN A O 1
ATOM 1623 N N . LYS A 1 213 ? 24.881 2.096 -26.468 1.00 86.12 213 LYS A N 1
ATOM 1624 C CA . LYS A 1 213 ? 25.486 0.828 -26.907 1.00 86.12 213 LYS A CA 1
ATOM 1625 C C . LYS A 1 213 ? 25.098 0.503 -28.347 1.00 86.12 213 LYS A C 1
ATOM 1627 O O . LYS A 1 213 ? 25.963 0.117 -29.130 1.00 86.12 213 LYS A O 1
ATOM 1632 N N . THR A 1 214 ? 23.835 0.718 -28.694 1.00 84.69 214 THR A N 1
ATOM 1633 C CA . THR A 1 214 ? 23.315 0.489 -30.044 1.00 84.69 214 THR A CA 1
ATOM 1634 C C . THR A 1 214 ? 23.955 1.444 -31.047 1.00 84.69 214 THR A C 1
ATOM 1636 O O . THR A 1 214 ? 24.443 0.998 -32.080 1.00 84.69 214 THR A O 1
ATOM 1639 N N . ALA A 1 215 ? 24.069 2.734 -30.720 1.00 84.31 215 ALA A N 1
ATOM 1640 C CA . ALA A 1 215 ? 24.736 3.717 -31.573 1.00 84.31 215 ALA A CA 1
ATOM 1641 C C . ALA A 1 215 ? 26.217 3.374 -31.810 1.00 84.31 215 ALA A C 1
ATOM 1643 O O . ALA A 1 215 ? 26.693 3.433 -32.945 1.00 84.31 215 ALA A O 1
ATOM 1644 N N . ALA A 1 216 ? 26.938 2.966 -30.760 1.00 87.94 216 ALA A N 1
ATOM 1645 C CA . ALA A 1 216 ? 28.332 2.547 -30.877 1.00 87.94 216 ALA A CA 1
ATOM 1646 C C . ALA A 1 216 ? 28.480 1.284 -31.744 1.00 87.94 216 ALA A C 1
ATOM 1648 O O . ALA A 1 216 ? 29.312 1.261 -32.649 1.00 87.94 216 ALA A O 1
ATOM 1649 N N . SER A 1 217 ? 27.643 0.266 -31.514 1.00 90.00 217 SER A N 1
ATOM 1650 C CA . SER A 1 217 ? 27.643 -0.970 -32.306 1.00 90.00 217 SER A CA 1
ATOM 1651 C C . SER A 1 217 ? 27.304 -0.703 -33.775 1.00 90.00 217 SER A C 1
ATOM 1653 O O . SER A 1 217 ? 28.017 -1.168 -34.665 1.00 90.00 217 SER A O 1
ATOM 1655 N N . ASN A 1 218 ? 26.280 0.113 -34.039 1.00 87.31 218 ASN A N 1
ATOM 1656 C CA . ASN A 1 218 ? 25.882 0.488 -35.393 1.00 87.31 218 ASN A CA 1
ATOM 1657 C C . ASN A 1 218 ? 26.998 1.243 -36.113 1.00 87.31 218 ASN A C 1
ATOM 1659 O O . ASN A 1 218 ? 27.283 0.928 -37.263 1.00 87.31 218 ASN A O 1
ATOM 1663 N N . ARG A 1 219 ? 27.699 2.162 -35.435 1.00 89.38 219 ARG A N 1
ATOM 1664 C CA . ARG A 1 219 ? 28.854 2.857 -36.020 1.00 89.38 219 ARG A CA 1
ATOM 1665 C C . ARG A 1 219 ? 29.936 1.876 -36.470 1.00 89.38 219 ARG A C 1
ATOM 1667 O O . ARG A 1 219 ? 30.433 2.008 -37.583 1.00 89.38 219 ARG A O 1
ATOM 1674 N N . THR A 1 220 ? 30.271 0.881 -35.649 1.00 93.50 220 THR A N 1
ATOM 1675 C CA . THR A 1 220 ? 31.258 -0.147 -36.016 1.00 93.50 220 THR A CA 1
ATOM 1676 C C . THR A 1 220 ? 30.774 -1.015 -37.179 1.00 93.50 220 THR A C 1
ATOM 1678 O O . THR A 1 220 ? 31.546 -1.285 -38.097 1.00 93.50 220 THR A O 1
ATOM 1681 N N . ARG A 1 221 ? 29.493 -1.412 -37.190 1.00 92.69 221 ARG A N 1
ATOM 1682 C CA . ARG A 1 221 ? 28.900 -2.187 -38.296 1.00 92.69 221 ARG A CA 1
ATOM 1683 C C . ARG A 1 221 ? 28.916 -1.410 -39.610 1.00 92.69 221 ARG A C 1
ATOM 1685 O O . ARG A 1 221 ? 29.284 -1.976 -40.632 1.00 92.69 221 ARG A O 1
ATOM 1692 N N . VAL A 1 222 ? 28.567 -0.123 -39.572 1.00 92.00 222 VAL A N 1
ATOM 1693 C CA . VAL A 1 222 ? 28.620 0.771 -40.736 1.00 92.00 222 VAL A CA 1
ATOM 1694 C C . VAL A 1 222 ? 30.053 0.924 -41.221 1.00 92.00 222 VAL A C 1
ATOM 1696 O O . VAL A 1 222 ? 30.293 0.756 -42.407 1.00 92.00 222 VAL A O 1
ATOM 1699 N N . GLN A 1 223 ? 31.014 1.179 -40.327 1.00 94.06 223 GLN A N 1
ATOM 1700 C CA . GLN A 1 223 ? 32.426 1.292 -40.706 1.00 94.06 223 GLN A CA 1
ATOM 1701 C C . GLN A 1 223 ? 32.917 0.034 -41.427 1.00 94.06 223 GLN A C 1
ATOM 1703 O O . GLN A 1 223 ? 33.473 0.144 -42.513 1.00 94.06 223 GLN A O 1
ATOM 1708 N N . LEU A 1 224 ? 32.643 -1.152 -40.876 1.00 96.19 224 LEU A N 1
ATOM 1709 C CA . LEU A 1 224 ? 33.032 -2.416 -41.499 1.00 96.19 224 LEU A CA 1
ATOM 1710 C C . LEU A 1 224 ? 32.355 -2.621 -42.862 1.00 96.19 224 LEU A C 1
ATOM 1712 O O . LEU A 1 224 ? 33.023 -2.977 -43.829 1.00 96.19 224 LEU A O 1
ATOM 1716 N N . ALA A 1 225 ? 31.046 -2.369 -42.947 1.00 94.44 225 ALA A N 1
ATOM 1717 C CA . ALA A 1 225 ? 30.283 -2.561 -44.176 1.00 94.44 225 ALA A CA 1
ATOM 1718 C C . ALA A 1 225 ? 30.700 -1.577 -45.280 1.00 94.44 225 ALA A C 1
ATOM 1720 O O . ALA A 1 225 ? 30.816 -1.969 -46.437 1.00 94.44 225 ALA A O 1
ATOM 1721 N N . VAL A 1 226 ? 30.990 -0.322 -44.921 1.00 94.50 226 VAL A N 1
ATOM 1722 C CA . VAL A 1 226 ? 31.528 0.687 -45.842 1.00 94.50 226 VAL A CA 1
ATOM 1723 C C . VAL A 1 226 ? 32.918 0.278 -46.317 1.00 94.50 226 VAL A C 1
ATOM 1725 O O . VAL A 1 226 ? 33.154 0.258 -47.520 1.00 94.50 226 VAL A O 1
ATOM 1728 N N . THR A 1 227 ? 33.825 -0.109 -45.414 1.00 96.38 227 THR A N 1
ATOM 1729 C CA . THR A 1 227 ? 35.164 -0.582 -45.798 1.00 96.38 227 THR A CA 1
ATOM 1730 C C . THR A 1 227 ? 35.081 -1.776 -46.747 1.00 96.38 227 THR A C 1
ATOM 1732 O O . THR A 1 227 ? 35.763 -1.788 -47.768 1.00 96.38 227 THR A O 1
ATOM 1735 N N . GLN A 1 228 ? 34.205 -2.742 -46.470 1.00 96.25 228 GLN A N 1
ATOM 1736 C CA . GLN A 1 228 ? 33.996 -3.895 -47.342 1.00 96.25 228 GLN A CA 1
ATOM 1737 C C . GLN A 1 228 ? 33.418 -3.497 -48.708 1.00 96.25 228 GLN A C 1
ATOM 1739 O O . GLN A 1 228 ? 33.908 -3.973 -49.731 1.00 96.25 228 GLN A O 1
ATOM 1744 N N . ALA A 1 229 ? 32.416 -2.612 -48.743 1.00 94.44 229 ALA A N 1
ATOM 1745 C CA . ALA A 1 229 ? 31.830 -2.113 -49.985 1.00 94.44 229 ALA A CA 1
ATOM 1746 C C . ALA A 1 229 ? 32.876 -1.402 -50.856 1.00 94.44 229 ALA A C 1
ATOM 1748 O O . ALA A 1 229 ? 32.938 -1.654 -52.058 1.00 94.44 229 ALA A O 1
ATOM 1749 N N . LEU A 1 230 ? 33.738 -0.582 -50.246 1.00 94.88 230 LEU A N 1
ATOM 1750 C CA . LEU A 1 230 ? 34.836 0.094 -50.936 1.00 94.88 230 LEU A CA 1
ATOM 1751 C C . LEU A 1 230 ? 35.879 -0.899 -51.468 1.00 94.88 230 LEU A C 1
ATOM 1753 O O . LEU A 1 230 ? 36.275 -0.791 -52.621 1.00 94.88 230 LEU A O 1
ATOM 1757 N N . MET A 1 231 ? 36.286 -1.890 -50.667 1.00 97.00 231 MET A N 1
ATOM 1758 C CA . MET A 1 231 ? 37.279 -2.895 -51.078 1.00 97.00 231 MET A CA 1
ATOM 1759 C C . MET A 1 231 ? 36.813 -3.779 -52.242 1.00 97.00 231 MET A C 1
ATOM 1761 O O . MET A 1 231 ? 37.642 -4.278 -52.995 1.00 97.00 231 MET A O 1
ATOM 1765 N N . GLN A 1 232 ? 35.507 -4.022 -52.362 1.00 96.38 232 GLN A N 1
ATOM 1766 C CA . GLN A 1 232 ? 34.938 -4.912 -53.379 1.00 96.38 232 GLN A CA 1
ATOM 1767 C C . GLN A 1 232 ? 34.505 -4.197 -54.667 1.00 96.38 232 GLN A C 1
ATOM 1769 O O . GLN A 1 232 ? 34.004 -4.861 -55.574 1.00 96.38 232 GLN A O 1
ATOM 1774 N N . SER A 1 233 ? 34.622 -2.871 -54.730 1.00 96.94 233 SER A N 1
ATOM 1775 C CA . SER A 1 233 ? 34.143 -2.078 -55.864 1.00 96.94 233 SER A CA 1
ATOM 1776 C C . SER A 1 233 ? 35.294 -1.707 -56.785 1.00 96.94 233 SER A C 1
ATOM 1778 O O . SER A 1 233 ? 36.3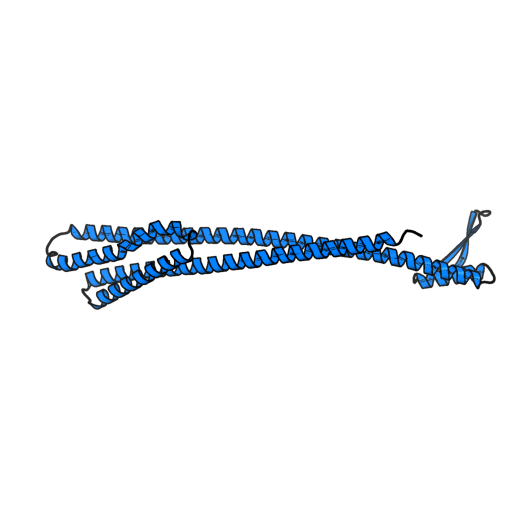54 -1.291 -56.324 1.00 96.94 233 SER A O 1
ATOM 1780 N N . ASN A 1 234 ? 35.073 -1.817 -58.094 1.00 96.31 234 ASN A N 1
ATOM 1781 C CA . ASN A 1 234 ? 36.113 -1.522 -59.085 1.00 96.31 234 ASN A CA 1
ATOM 1782 C C . ASN A 1 234 ? 36.114 -0.051 -59.532 1.00 96.31 234 ASN A C 1
ATOM 1784 O O . ASN A 1 234 ? 37.068 0.407 -60.157 1.00 96.31 234 ASN A O 1
ATOM 1788 N N . ASN A 1 235 ? 35.044 0.692 -59.238 1.00 95.31 235 ASN A N 1
ATOM 1789 C CA . ASN A 1 235 ? 34.897 2.108 -59.563 1.00 95.31 235 ASN A CA 1
ATOM 1790 C C . ASN A 1 235 ? 34.056 2.844 -58.502 1.00 95.31 235 ASN A C 1
ATOM 1792 O O . ASN A 1 235 ? 33.447 2.226 -57.624 1.00 95.31 235 ASN A O 1
ATOM 1796 N N . LEU A 1 236 ? 34.060 4.180 -58.572 1.00 88.62 236 LEU A N 1
ATOM 1797 C CA . LEU A 1 236 ? 33.416 5.053 -57.586 1.00 88.62 236 LEU A CA 1
ATOM 1798 C C . LEU A 1 236 ? 31.882 4.935 -57.597 1.00 88.62 236 LEU A C 1
ATOM 1800 O O . LEU A 1 236 ? 31.263 4.951 -56.534 1.00 88.62 236 LEU A O 1
ATOM 1804 N N . ASP A 1 237 ? 31.282 4.769 -58.774 1.00 91.00 237 ASP A N 1
ATOM 1805 C CA . ASP A 1 237 ? 29.829 4.674 -58.947 1.00 91.00 237 ASP A CA 1
ATOM 1806 C C . ASP A 1 237 ? 29.273 3.405 -58.272 1.00 91.00 237 ASP A C 1
ATOM 1808 O O . ASP A 1 237 ? 28.292 3.450 -57.519 1.00 91.00 237 ASP A O 1
ATOM 1812 N N . GLU A 1 238 ? 29.944 2.267 -58.481 1.00 92.12 238 GLU A N 1
ATOM 1813 C CA . GLU A 1 238 ? 29.627 0.986 -57.845 1.00 92.12 238 GLU A CA 1
ATOM 1814 C C . GLU A 1 238 ? 29.843 1.045 -56.327 1.00 92.12 238 GLU A C 1
ATOM 1816 O O . GLU A 1 238 ? 28.983 0.596 -55.560 1.00 92.12 238 GLU A O 1
ATOM 1821 N N . ALA A 1 239 ? 30.944 1.666 -55.891 1.00 93.44 239 ALA A N 1
ATOM 1822 C CA . ALA A 1 239 ? 31.242 1.894 -54.481 1.00 93.44 239 ALA A CA 1
ATOM 1823 C C . ALA A 1 239 ? 30.142 2.707 -53.790 1.00 93.44 239 ALA A C 1
ATOM 1825 O O . ALA A 1 239 ? 29.656 2.309 -52.729 1.00 93.44 239 ALA A O 1
ATOM 1826 N N . GLY A 1 240 ? 29.701 3.809 -54.404 1.00 92.06 240 GLY A N 1
ATOM 1827 C CA . GLY A 1 240 ? 28.629 4.651 -53.881 1.00 92.06 240 GLY A CA 1
ATOM 1828 C C . GLY A 1 240 ? 27.317 3.883 -53.713 1.00 92.06 240 GLY A C 1
ATOM 1829 O O . GLY A 1 240 ? 26.712 3.920 -52.638 1.00 92.06 240 GLY A O 1
ATOM 1830 N N . ARG A 1 241 ? 26.909 3.116 -54.733 1.00 93.94 241 ARG A N 1
ATOM 1831 C CA . ARG A 1 241 ? 25.691 2.292 -54.671 1.00 93.94 241 ARG A CA 1
ATOM 1832 C C . ARG A 1 241 ? 25.758 1.251 -53.551 1.00 93.94 241 ARG A C 1
ATOM 1834 O O . ARG A 1 241 ? 24.816 1.140 -52.769 1.00 93.94 241 ARG A O 1
ATOM 1841 N N . ARG A 1 242 ? 26.868 0.511 -53.444 1.00 93.88 242 ARG A N 1
ATOM 1842 C CA . ARG A 1 242 ? 27.040 -0.533 -52.417 1.00 93.88 242 ARG A CA 1
ATOM 1843 C C . ARG A 1 242 ? 27.119 0.046 -51.005 1.00 93.88 242 ARG A C 1
ATOM 1845 O O . ARG A 1 242 ? 26.608 -0.566 -50.070 1.00 93.88 242 ARG A O 1
ATOM 1852 N N . VAL A 1 243 ? 27.719 1.227 -50.840 1.00 94.69 243 VAL A N 1
ATOM 1853 C CA . VAL A 1 243 ? 27.742 1.950 -49.559 1.00 94.69 243 VAL A CA 1
ATOM 1854 C C . VAL A 1 243 ? 26.336 2.391 -49.150 1.00 94.69 243 VAL A C 1
ATOM 1856 O O . VAL A 1 243 ? 25.949 2.153 -48.004 1.00 94.69 243 VAL A O 1
ATOM 1859 N N . LEU A 1 244 ? 25.557 2.980 -50.066 1.00 94.38 244 LEU A N 1
ATOM 1860 C CA . LEU A 1 244 ? 24.157 3.337 -49.805 1.00 94.38 244 LEU A CA 1
ATOM 1861 C C . LEU A 1 244 ? 23.327 2.117 -49.412 1.00 94.38 244 LEU A C 1
ATOM 1863 O O . LEU A 1 244 ? 22.616 2.170 -48.414 1.00 94.38 244 LEU A O 1
ATOM 1867 N N . GLU A 1 245 ? 23.467 1.011 -50.142 1.00 94.00 245 GLU A N 1
ATOM 1868 C CA . GLU A 1 245 ? 22.765 -0.238 -49.846 1.00 94.00 245 GLU A CA 1
ATOM 1869 C C . GLU A 1 245 ? 23.142 -0.800 -48.471 1.00 94.00 245 GLU A C 1
ATOM 1871 O O . GLU A 1 245 ? 22.275 -1.211 -47.698 1.00 94.00 245 GLU A O 1
ATOM 1876 N N . ALA A 1 246 ? 24.433 -0.790 -48.131 1.00 93.25 246 ALA A N 1
ATOM 1877 C CA . ALA A 1 246 ? 24.918 -1.265 -46.842 1.00 93.25 246 ALA A CA 1
ATOM 1878 C C . ALA A 1 246 ? 24.385 -0.416 -45.677 1.00 93.25 246 ALA A C 1
ATOM 1880 O O . ALA A 1 246 ? 23.882 -0.961 -44.692 1.00 93.25 246 ALA A O 1
ATOM 1881 N N . ILE A 1 247 ? 24.458 0.913 -45.789 1.00 93.44 247 ILE A N 1
ATOM 1882 C CA . ILE A 1 247 ? 23.946 1.840 -44.770 1.00 93.44 247 ILE A CA 1
ATOM 1883 C C . ILE A 1 247 ? 22.423 1.726 -44.673 1.00 93.44 247 ILE A C 1
ATOM 1885 O O . ILE A 1 247 ? 21.888 1.607 -43.569 1.00 93.44 247 ILE A O 1
ATOM 1889 N N . GLY A 1 248 ? 21.736 1.704 -45.814 1.00 92.88 248 GLY A N 1
ATOM 1890 C CA . GLY A 1 248 ? 20.288 1.587 -45.898 1.00 92.88 248 GLY A CA 1
ATOM 1891 C C . GLY A 1 248 ? 19.773 0.308 -45.250 1.00 92.88 248 GLY A C 1
ATOM 1892 O O . GLY A 1 248 ? 18.858 0.367 -44.434 1.00 92.88 248 GLY A O 1
ATOM 1893 N N . ARG A 1 249 ? 20.429 -0.835 -45.482 1.00 92.06 249 ARG A N 1
ATOM 1894 C CA . ARG A 1 249 ? 20.103 -2.096 -44.794 1.00 92.06 249 ARG A CA 1
ATOM 1895 C C . ARG A 1 249 ? 20.369 -2.053 -43.291 1.00 92.06 249 ARG A C 1
ATOM 1897 O O . ARG A 1 249 ? 19.582 -2.605 -42.529 1.00 92.06 249 ARG A O 1
ATOM 1904 N N . ILE A 1 250 ? 21.457 -1.419 -42.845 1.00 91.06 250 ILE A N 1
ATOM 1905 C CA . ILE A 1 250 ? 21.798 -1.347 -41.412 1.00 91.06 250 ILE A CA 1
ATOM 1906 C C . ILE A 1 250 ? 20.805 -0.469 -40.639 1.00 91.06 250 ILE A C 1
ATOM 1908 O O . ILE A 1 250 ? 20.433 -0.825 -39.521 1.00 91.06 250 ILE A O 1
ATOM 1912 N N . TYR A 1 251 ? 20.370 0.652 -41.219 1.00 91.31 251 TYR A N 1
ATOM 1913 C CA . TYR A 1 251 ? 19.415 1.573 -40.591 1.00 91.31 251 TYR A CA 1
ATOM 1914 C C . TYR A 1 251 ? 17.957 1.342 -41.002 1.00 91.31 251 TYR A C 1
ATOM 1916 O O . TYR A 1 251 ? 17.077 2.064 -40.538 1.00 91.31 251 TYR A O 1
ATOM 1924 N N . ASN A 1 252 ? 17.698 0.328 -41.830 1.00 93.56 252 ASN A N 1
ATOM 1925 C CA . ASN A 1 252 ? 16.388 0.028 -42.402 1.00 93.56 252 ASN A CA 1
ATOM 1926 C C . ASN A 1 252 ? 15.755 1.237 -43.120 1.00 93.56 252 ASN A C 1
ATOM 1928 O O . ASN A 1 252 ? 14.575 1.539 -42.945 1.00 93.56 252 ASN A O 1
ATOM 1932 N N . PHE A 1 253 ? 16.558 1.964 -43.897 1.00 94.00 253 PHE A N 1
ATOM 1933 C CA . PHE A 1 253 ? 16.059 3.035 -44.753 1.00 94.00 253 PHE A CA 1
ATOM 1934 C C . PHE A 1 253 ? 15.443 2.451 -46.019 1.00 94.00 253 PHE A C 1
ATOM 1936 O O . PHE A 1 253 ? 16.007 1.548 -46.630 1.00 94.00 253 PHE A O 1
ATOM 1943 N N . SER A 1 254 ? 14.299 3.000 -46.422 1.00 90.38 254 SER A N 1
ATOM 1944 C CA . SER A 1 254 ? 13.607 2.599 -47.653 1.00 90.38 254 SER A CA 1
ATOM 1945 C C . SER A 1 254 ? 14.161 3.273 -48.910 1.00 90.38 254 SER A C 1
ATOM 1947 O O . SER A 1 254 ? 13.773 2.897 -50.008 1.00 90.38 254 SER A O 1
ATOM 1949 N N . PHE A 1 255 ? 14.992 4.306 -48.748 1.00 92.88 255 PHE A N 1
ATOM 1950 C CA . PHE A 1 255 ? 15.534 5.114 -49.837 1.00 92.88 255 PHE A CA 1
ATOM 1951 C C . PHE A 1 255 ? 16.842 5.784 -49.407 1.00 92.88 255 PHE A C 1
ATOM 1953 O O . PHE A 1 255 ? 16.947 6.274 -48.276 1.00 92.88 255 PHE A O 1
ATOM 1960 N N . GLY A 1 256 ? 17.815 5.849 -50.315 1.00 90.38 256 GLY A N 1
ATOM 1961 C CA . GLY A 1 256 ? 19.059 6.589 -50.120 1.00 90.38 256 GLY A CA 1
ATOM 1962 C C . GLY A 1 256 ? 19.556 7.248 -51.407 1.00 90.38 256 GLY A C 1
ATOM 1963 O O . GLY A 1 256 ? 19.401 6.713 -52.499 1.00 90.38 256 GLY A O 1
ATOM 1964 N N . ALA A 1 257 ? 20.188 8.416 -51.283 1.00 92.62 257 ALA A N 1
ATOM 1965 C CA . ALA A 1 257 ? 20.754 9.146 -52.415 1.00 92.62 257 ALA A CA 1
ATOM 1966 C C . ALA A 1 257 ? 22.152 9.680 -52.082 1.00 92.62 257 ALA A C 1
ATOM 1968 O O . ALA A 1 257 ? 22.358 10.258 -51.013 1.00 92.62 257 ALA A O 1
ATOM 1969 N N . ILE A 1 258 ? 23.098 9.524 -53.010 1.00 91.44 258 ILE A N 1
ATOM 1970 C CA . ILE A 1 258 ? 24.405 10.187 -52.976 1.00 91.44 258 ILE A CA 1
ATOM 1971 C C . ILE A 1 258 ? 24.357 11.382 -53.916 1.00 91.44 258 ILE A C 1
ATOM 1973 O O . ILE A 1 258 ? 23.959 11.274 -55.078 1.00 91.44 258 ILE A O 1
ATOM 1977 N N . TRP A 1 259 ? 24.831 12.510 -53.404 1.00 91.56 259 TRP A N 1
ATOM 1978 C CA . TRP A 1 259 ? 24.990 13.747 -54.144 1.00 91.56 259 TRP A CA 1
ATOM 1979 C C . TRP A 1 259 ? 26.473 14.095 -54.193 1.00 91.56 259 TRP A C 1
ATOM 1981 O O . TRP A 1 259 ? 27.154 14.033 -53.169 1.00 91.56 259 TRP A O 1
ATOM 1991 N N . PHE A 1 260 ? 26.968 14.472 -55.368 1.00 88.81 260 PHE A N 1
ATOM 1992 C CA . PHE A 1 260 ? 28.312 15.019 -55.502 1.00 88.81 260 PHE A CA 1
ATOM 1993 C C . PHE A 1 260 ? 28.265 16.538 -55.528 1.00 88.81 260 PHE A C 1
ATOM 1995 O O . PHE A 1 260 ? 27.405 17.143 -56.171 1.00 88.81 260 PHE A O 1
ATOM 2002 N N . VAL A 1 261 ? 29.212 17.136 -54.812 1.00 91.75 261 VAL A N 1
ATOM 2003 C CA . VAL A 1 261 ? 29.426 18.578 -54.790 1.00 91.75 261 VAL A CA 1
ATOM 2004 C C . VAL A 1 261 ? 30.526 18.890 -55.797 1.00 91.75 261 VAL A C 1
ATOM 2006 O O . VAL A 1 261 ? 31.668 18.472 -55.620 1.00 91.75 261 VAL A O 1
ATOM 2009 N N . ASP A 1 262 ? 30.171 19.598 -56.866 1.00 91.62 262 ASP A N 1
ATOM 2010 C CA . ASP A 1 262 ? 31.130 20.145 -57.822 1.00 91.62 262 ASP A CA 1
ATOM 2011 C C . ASP A 1 262 ? 31.507 21.559 -57.370 1.00 91.62 262 ASP A C 1
ATOM 2013 O O . ASP A 1 262 ? 30.764 22.520 -57.588 1.00 91.62 262 ASP A O 1
ATOM 2017 N N . GLU A 1 263 ? 32.653 21.682 -56.698 1.00 92.69 263 GLU A N 1
ATOM 2018 C CA . GLU A 1 263 ? 33.127 22.957 -56.148 1.00 92.69 263 GLU A CA 1
ATOM 2019 C C . GLU A 1 263 ? 33.413 24.005 -57.229 1.00 92.69 263 GLU A C 1
ATOM 2021 O O . GLU A 1 263 ? 33.258 25.195 -56.968 1.00 92.69 263 GLU A O 1
ATOM 2026 N N . LYS A 1 264 ? 33.792 23.589 -58.445 1.00 92.44 264 LYS A N 1
ATOM 2027 C CA . LYS A 1 264 ? 34.130 24.518 -59.537 1.00 92.44 264 LYS A CA 1
ATOM 2028 C C . LYS A 1 264 ? 32.886 25.117 -60.173 1.00 92.44 264 LYS A C 1
ATOM 2030 O O . LYS A 1 264 ? 32.886 26.285 -60.547 1.00 92.44 264 LYS A O 1
ATOM 2035 N N . ALA A 1 265 ? 31.843 24.306 -60.317 1.00 90.06 265 ALA A N 1
ATOM 2036 C CA . ALA A 1 265 ? 30.567 24.755 -60.855 1.00 90.06 265 ALA A CA 1
ATOM 2037 C C . ALA A 1 265 ? 29.644 25.350 -59.779 1.00 90.06 265 ALA A C 1
ATOM 2039 O O . ALA A 1 265 ? 28.624 25.935 -60.132 1.00 90.06 265 ALA A O 1
ATOM 2040 N N . HIS A 1 266 ? 29.972 25.188 -58.491 1.00 90.19 266 HIS A N 1
ATOM 2041 C CA . HIS A 1 266 ? 29.092 25.485 -57.355 1.00 90.19 266 HIS A CA 1
ATOM 2042 C C . HIS A 1 266 ? 27.717 24.798 -57.466 1.00 90.19 266 HIS A C 1
ATOM 2044 O O . HIS A 1 266 ? 26.688 25.371 -57.108 1.00 90.19 266 HIS A O 1
ATOM 2050 N N . LEU A 1 267 ? 27.688 23.557 -57.968 1.00 92.06 267 LEU A N 1
ATOM 2051 C CA . LEU A 1 267 ? 26.458 22.785 -58.175 1.00 92.06 267 LEU A CA 1
ATOM 2052 C C . LEU A 1 267 ? 26.503 21.454 -57.423 1.00 92.06 267 LEU A C 1
ATOM 2054 O O . LEU A 1 267 ? 27.528 20.774 -57.385 1.00 92.06 267 LEU A O 1
ATOM 2058 N N . ILE A 1 268 ? 25.354 21.054 -56.877 1.00 88.81 268 ILE A N 1
ATOM 2059 C CA . ILE A 1 268 ? 25.140 19.721 -56.310 1.00 88.81 268 ILE A CA 1
ATOM 2060 C C . ILE A 1 268 ? 24.422 18.882 -57.367 1.00 88.81 268 ILE A C 1
ATOM 2062 O O . ILE A 1 268 ? 23.334 19.248 -57.815 1.00 88.81 268 ILE A O 1
ATOM 2066 N N . LYS A 1 269 ? 25.019 17.761 -57.778 1.00 86.50 269 LYS A N 1
ATOM 2067 C CA . LYS A 1 269 ? 24.428 16.848 -58.767 1.00 86.50 269 LYS A CA 1
ATOM 2068 C C . LYS A 1 269 ? 24.081 15.515 -58.100 1.00 86.50 269 LYS A C 1
ATOM 2070 O O . LYS A 1 269 ? 24.935 14.959 -57.403 1.00 86.50 269 LYS A O 1
ATOM 2075 N N . PRO A 1 270 ? 22.856 14.989 -58.286 1.00 85.06 270 PRO A N 1
ATOM 2076 C CA . PRO A 1 270 ? 22.537 13.645 -57.831 1.00 85.06 270 PRO A CA 1
ATOM 2077 C C . PRO A 1 270 ? 23.400 12.664 -58.624 1.00 85.06 270 PRO A C 1
ATOM 2079 O O . PRO A 1 270 ? 23.496 12.770 -59.846 1.00 85.06 270 PRO A O 1
ATOM 2082 N N . HIS A 1 271 ? 24.057 11.746 -57.926 1.00 84.50 271 HIS A N 1
ATOM 2083 C CA . HIS A 1 271 ? 24.937 10.774 -58.561 1.00 84.50 271 HIS A CA 1
ATOM 2084 C C . HIS A 1 271 ? 24.291 9.392 -58.615 1.00 84.50 271 HIS A C 1
ATOM 2086 O O . HIS A 1 271 ? 24.101 8.848 -59.699 1.00 84.50 271 HIS A O 1
ATOM 2092 N N . THR A 1 272 ? 23.881 8.867 -57.457 1.00 81.56 272 THR A N 1
ATOM 2093 C CA . THR A 1 272 ? 23.351 7.502 -57.340 1.00 81.56 272 THR A CA 1
ATOM 2094 C C . THR A 1 272 ? 22.168 7.468 -56.386 1.00 81.56 272 THR A C 1
ATOM 2096 O O . THR A 1 272 ? 22.203 8.090 -55.324 1.00 81.56 272 THR A O 1
ATOM 2099 N N . LEU A 1 273 ? 21.136 6.715 -56.764 1.00 83.81 273 LEU A N 1
ATOM 2100 C CA . LEU A 1 273 ? 19.955 6.419 -55.955 1.00 83.81 273 LEU A CA 1
ATOM 2101 C C . LEU A 1 273 ? 19.943 4.922 -55.618 1.00 83.81 273 LEU A C 1
ATOM 2103 O O . LEU A 1 273 ? 20.359 4.103 -56.443 1.00 83.81 273 LEU A O 1
ATOM 2107 N N . TRP A 1 274 ? 19.478 4.584 -54.419 1.00 79.25 274 TRP A N 1
ATOM 2108 C CA . TRP A 1 274 ? 19.258 3.219 -53.947 1.00 79.25 274 TRP A CA 1
ATOM 2109 C C . TRP A 1 274 ? 17.853 3.088 -53.363 1.00 79.25 274 TRP A C 1
ATOM 2111 O O . TRP A 1 274 ? 17.480 3.950 -52.527 1.00 79.25 274 TRP A O 1
#

Sequence (274 aa):
MFGHSNKTTWMIGVSLVIVILATIAASVLFQRQQAIYHCRERLVCNQHILATIGRLEASAQDAEDSALGYGLTGSPQLLKARNRAIENYHLALANLSDLERAYGKPVQDLDFHNDQLSGLPDDISAGISLSTAQRQTLAKGAGEAHSLAVRVDSAQALLAAMSKSRQALAEALSVQLRDRILQQNVFIATTATLYILGLFASLLSFIYIFNQKTAASNRTRVQLAVTQALMQSNNLDEAGRRVLEAIGRIYNFSFGAIWFVDEKAHLIKPHTLW